Protein AF-A0A0G0X8L9-F1 (afdb_monomer_lite)

Structure (mmCIF, N/CA/C/O backbone):
data_AF-A0A0G0X8L9-F1
#
_entry.id   AF-A0A0G0X8L9-F1
#
loop_
_atom_site.group_PDB
_atom_site.id
_atom_site.type_symbol
_atom_site.label_atom_id
_atom_site.label_alt_id
_atom_site.label_comp_id
_atom_site.label_asym_id
_atom_site.label_entity_id
_atom_site.label_seq_id
_atom_site.pdbx_PDB_ins_code
_atom_site.Cartn_x
_atom_site.Cartn_y
_atom_site.Cartn_z
_atom_site.occupancy
_atom_site.B_iso_or_equiv
_atom_site.auth_seq_id
_atom_site.auth_comp_id
_atom_site.auth_asym_id
_atom_site.auth_atom_id
_atom_site.pdbx_PDB_model_num
ATOM 1 N N . MET A 1 1 ? 30.340 -13.440 -53.055 1.00 41.03 1 MET A N 1
ATOM 2 C CA . MET A 1 1 ? 29.293 -12.450 -53.387 1.00 41.03 1 MET A CA 1
ATOM 3 C C . MET A 1 1 ? 29.622 -11.182 -52.606 1.00 41.03 1 MET A C 1
ATOM 5 O O . MET A 1 1 ? 29.355 -11.134 -51.415 1.00 41.03 1 MET A O 1
ATOM 9 N N . ASN A 1 2 ? 30.341 -10.231 -53.216 1.00 46.12 2 ASN A N 1
ATOM 10 C CA . ASN A 1 2 ? 30.731 -8.987 -52.541 1.00 46.12 2 ASN A CA 1
ATOM 11 C C . ASN A 1 2 ? 29.498 -8.093 -52.431 1.00 46.12 2 ASN A C 1
ATOM 13 O O . ASN A 1 2 ? 29.027 -7.556 -53.432 1.00 46.12 2 ASN A O 1
ATOM 17 N N . VAL A 1 3 ? 28.950 -7.972 -51.225 1.00 63.38 3 VAL A N 1
ATOM 18 C CA . VAL A 1 3 ? 27.871 -7.026 -50.957 1.00 63.38 3 VAL A CA 1
ATOM 19 C C . VAL A 1 3 ? 28.492 -5.629 -50.979 1.00 63.38 3 VAL A C 1
ATOM 21 O O . VAL A 1 3 ? 29.180 -5.235 -50.042 1.00 63.38 3 VAL A O 1
ATOM 24 N N . ASN A 1 4 ? 28.281 -4.880 -52.063 1.00 64.44 4 ASN A N 1
ATOM 25 C CA . ASN A 1 4 ? 28.560 -3.444 -52.108 1.00 64.44 4 ASN A CA 1
ATOM 26 C C . ASN A 1 4 ? 27.524 -2.734 -51.226 1.00 64.44 4 ASN A C 1
ATOM 28 O O . ASN A 1 4 ? 26.512 -2.230 -51.712 1.00 64.44 4 ASN A O 1
ATOM 32 N N . ILE A 1 5 ? 27.737 -2.752 -49.908 1.00 70.12 5 ILE A N 1
ATOM 33 C CA . ILE A 1 5 ? 26.876 -2.029 -48.974 1.00 70.12 5 ILE A CA 1
ATOM 34 C C . ILE A 1 5 ? 27.117 -0.538 -49.206 1.00 70.12 5 ILE A C 1
ATOM 36 O O . ILE A 1 5 ? 28.214 -0.024 -48.981 1.00 70.12 5 ILE A O 1
ATOM 40 N N . ASN A 1 6 ? 26.086 0.162 -49.676 1.00 78.38 6 ASN A N 1
ATOM 41 C CA . ASN A 1 6 ? 26.132 1.605 -49.844 1.00 78.38 6 ASN A CA 1
ATOM 42 C C . ASN A 1 6 ? 26.419 2.246 -48.473 1.00 78.38 6 ASN A C 1
ATOM 44 O O . ASN A 1 6 ? 25.697 1.981 -47.511 1.00 78.38 6 ASN A O 1
ATOM 48 N N . LYS A 1 7 ? 27.470 3.069 -48.358 1.00 77.94 7 LYS A N 1
ATOM 49 C CA . LYS A 1 7 ? 27.907 3.655 -47.073 1.00 77.94 7 LYS A CA 1
ATOM 50 C C . LYS A 1 7 ? 26.770 4.403 -46.359 1.00 77.94 7 LYS A C 1
ATOM 52 O O . LYS A 1 7 ? 26.707 4.378 -45.135 1.00 77.94 7 LYS A O 1
ATOM 57 N N . GLY A 1 8 ? 25.838 4.991 -47.118 1.00 79.31 8 GLY A N 1
ATOM 58 C CA . GLY A 1 8 ? 24.625 5.615 -46.575 1.00 79.31 8 GLY A CA 1
ATOM 59 C C . GLY A 1 8 ? 23.641 4.626 -45.935 1.00 79.31 8 GLY A C 1
ATOM 60 O O . GLY A 1 8 ? 23.071 4.927 -44.892 1.00 79.31 8 GLY A O 1
ATOM 61 N N . LEU A 1 9 ? 23.491 3.420 -46.495 1.00 82.50 9 LEU A N 1
ATOM 62 C CA . LEU A 1 9 ? 22.653 2.361 -45.919 1.00 82.50 9 LEU A CA 1
ATOM 63 C C . LEU A 1 9 ? 23.279 1.797 -44.636 1.00 82.50 9 LEU A C 1
ATOM 65 O O . LEU A 1 9 ? 22.579 1.556 -43.659 1.00 82.50 9 LEU A O 1
ATOM 69 N N . LEU A 1 10 ? 24.608 1.665 -44.611 1.00 82.81 10 LEU A N 1
ATOM 70 C CA . LEU A 1 10 ? 25.361 1.217 -43.437 1.00 82.81 10 LEU A CA 1
ATOM 71 C C . LEU A 1 10 ? 25.241 2.215 -42.271 1.00 82.81 10 LEU A C 1
ATOM 73 O O . LEU A 1 10 ? 24.967 1.809 -41.145 1.00 82.81 10 LEU A O 1
ATOM 77 N N . LEU A 1 11 ? 25.361 3.519 -42.550 1.00 85.19 11 LEU A N 1
ATOM 78 C CA . LEU A 1 11 ? 25.145 4.587 -41.565 1.00 85.19 11 LEU A CA 1
ATOM 79 C C . LEU A 1 11 ? 23.691 4.649 -41.073 1.00 85.19 11 LEU A C 1
ATOM 81 O O . LEU A 1 11 ? 23.466 4.831 -39.879 1.00 85.19 11 LEU A O 1
ATOM 85 N N . GLY A 1 12 ? 22.712 4.449 -41.962 1.00 88.19 12 GLY A N 1
ATOM 86 C CA . GLY A 1 12 ? 21.295 4.398 -41.590 1.00 88.19 12 GLY A CA 1
ATOM 87 C C . GLY A 1 12 ? 20.976 3.246 -40.632 1.00 88.19 12 GLY A C 1
ATOM 88 O O . GLY A 1 12 ? 20.326 3.456 -39.610 1.00 88.19 12 GLY A O 1
ATOM 89 N N . VAL A 1 13 ? 21.494 2.044 -40.908 1.00 88.62 13 VAL A N 1
ATOM 90 C CA . VAL A 1 13 ? 21.327 0.873 -40.028 1.00 88.62 13 VAL A CA 1
ATOM 91 C C . VAL A 1 13 ? 22.005 1.092 -38.673 1.00 88.62 13 VAL A C 1
ATOM 93 O O . VAL A 1 13 ? 21.409 0.789 -37.642 1.00 88.62 13 VAL A O 1
ATOM 96 N N . LEU A 1 14 ? 23.212 1.667 -38.653 1.00 90.06 14 LEU A N 1
ATOM 97 C CA . LEU A 1 14 ? 23.917 2.023 -37.414 1.00 90.06 14 LEU A CA 1
ATOM 98 C C . LEU A 1 14 ? 23.138 3.047 -36.578 1.00 90.06 14 LEU A C 1
ATOM 100 O O . LEU A 1 14 ? 23.068 2.911 -35.359 1.00 90.06 14 LEU A O 1
ATOM 104 N N . GLY A 1 15 ? 22.516 4.034 -37.229 1.00 93.12 15 GLY A N 1
ATOM 105 C CA . GLY A 1 15 ? 21.657 5.019 -36.573 1.00 93.12 15 GLY A CA 1
ATOM 106 C C . GLY A 1 15 ? 20.423 4.385 -35.929 1.00 93.12 15 GLY A C 1
ATOM 107 O O . GLY A 1 15 ? 20.174 4.596 -34.744 1.00 93.12 15 GLY A O 1
ATOM 108 N N . ILE A 1 16 ? 19.692 3.545 -36.672 1.00 91.44 16 ILE A N 1
ATOM 109 C CA . ILE A 1 16 ? 18.514 2.825 -36.155 1.00 91.44 16 ILE A CA 1
ATOM 110 C C . ILE A 1 16 ? 18.906 1.912 -34.989 1.00 91.44 16 ILE A C 1
ATOM 112 O O . ILE A 1 16 ? 18.221 1.885 -33.967 1.00 91.44 16 ILE A O 1
ATOM 116 N N . PHE A 1 17 ? 20.027 1.200 -35.114 1.00 92.19 17 PHE A N 1
ATOM 117 C CA . PHE A 1 17 ? 20.547 0.357 -34.044 1.00 92.19 17 PHE A CA 1
ATOM 118 C C . PHE A 1 17 ? 20.898 1.179 -32.796 1.00 92.19 17 PHE A C 1
ATOM 120 O O . PHE A 1 17 ? 20.513 0.808 -31.690 1.00 92.19 17 PHE A O 1
ATOM 127 N N . GLY A 1 18 ? 21.550 2.332 -32.965 1.00 93.62 18 GLY A N 1
ATOM 128 C CA . GLY A 1 18 ? 21.839 3.258 -31.870 1.00 93.62 18 GLY A CA 1
ATOM 129 C C . GLY A 1 18 ? 20.573 3.735 -31.153 1.00 93.62 18 GLY A C 1
ATOM 130 O O . GLY A 1 18 ? 20.494 3.650 -29.928 1.00 93.62 18 GLY A O 1
ATOM 131 N N . CYS A 1 19 ? 19.548 4.158 -31.899 1.00 93.62 19 CYS A N 1
ATOM 132 C CA . CYS A 1 19 ? 18.255 4.546 -31.329 1.00 93.62 19 CYS A CA 1
ATOM 133 C C . CYS A 1 19 ? 17.582 3.390 -30.575 1.00 93.62 19 CYS A C 1
ATOM 135 O O . CYS A 1 19 ? 17.053 3.601 -29.484 1.00 93.62 19 CYS A O 1
ATOM 137 N N . ALA A 1 20 ? 17.639 2.169 -31.114 1.00 91.06 20 ALA A N 1
ATOM 138 C CA . ALA A 1 20 ? 17.087 0.990 -30.457 1.00 91.06 20 ALA A CA 1
ATOM 139 C C . ALA A 1 20 ? 17.796 0.691 -29.125 1.00 91.06 20 ALA A C 1
ATOM 141 O O . ALA A 1 20 ? 17.134 0.390 -28.132 1.00 91.06 20 ALA A O 1
ATOM 142 N N . VAL A 1 21 ? 19.126 0.818 -29.068 1.00 92.94 21 VAL A N 1
ATOM 143 C CA . VAL A 1 21 ? 19.891 0.644 -27.821 1.00 92.94 21 VAL A CA 1
ATOM 144 C C . VAL A 1 21 ? 19.492 1.698 -26.789 1.00 92.94 21 VAL A C 1
ATOM 146 O O . VAL A 1 21 ? 19.181 1.345 -25.654 1.00 92.94 21 VAL A O 1
ATOM 149 N N . VAL A 1 22 ? 19.425 2.974 -27.181 1.00 94.69 22 VAL A N 1
ATOM 150 C CA . VAL A 1 22 ? 19.021 4.067 -26.278 1.00 94.69 22 VAL A CA 1
ATOM 151 C C . VAL A 1 22 ? 17.607 3.844 -25.735 1.00 94.69 22 VAL A C 1
ATOM 153 O O . VAL A 1 22 ? 17.395 3.960 -24.529 1.00 94.69 22 VAL A O 1
ATOM 156 N N . TRP A 1 23 ? 16.656 3.453 -26.589 1.00 93.69 23 TRP A N 1
ATOM 157 C CA . TRP A 1 23 ? 15.282 3.146 -26.178 1.00 93.69 23 TRP A CA 1
ATOM 158 C C . TRP A 1 23 ? 15.220 2.037 -25.118 1.00 93.69 23 TRP A C 1
ATOM 160 O O . TRP A 1 23 ? 14.510 2.163 -24.121 1.00 93.69 23 TRP A O 1
ATOM 170 N N . ASN A 1 24 ? 16.009 0.971 -25.289 1.00 92.19 24 ASN A N 1
ATOM 171 C CA . ASN A 1 24 ? 16.071 -0.128 -24.322 1.00 92.19 24 ASN A CA 1
ATOM 172 C C . ASN A 1 24 ? 16.715 0.292 -22.993 1.00 92.19 24 ASN A C 1
ATOM 174 O O . ASN A 1 24 ? 16.242 -0.126 -21.938 1.00 92.19 24 ASN A O 1
ATOM 178 N N . VAL A 1 25 ? 17.757 1.132 -23.021 1.00 94.75 25 VAL A N 1
ATOM 179 C CA . VAL A 1 25 ? 18.383 1.666 -21.798 1.00 94.75 25 VAL A CA 1
ATOM 180 C C . VAL A 1 25 ? 17.391 2.515 -21.004 1.00 94.75 25 VAL A C 1
ATOM 182 O O . VAL A 1 25 ? 17.288 2.345 -19.790 1.00 94.75 25 VAL A O 1
ATOM 185 N N . ILE A 1 26 ? 16.617 3.372 -21.679 1.00 95.19 26 ILE A N 1
ATOM 186 C CA . ILE A 1 26 ? 15.549 4.153 -21.037 1.00 95.19 26 ILE A CA 1
ATOM 187 C C . ILE A 1 26 ? 14.528 3.207 -20.397 1.00 95.19 26 ILE A C 1
ATOM 189 O O . ILE A 1 26 ? 14.241 3.338 -19.210 1.00 95.19 26 ILE A O 1
ATOM 193 N N . GLY A 1 27 ? 14.055 2.204 -21.142 1.00 93.50 27 GLY A N 1
ATOM 194 C CA . GLY A 1 27 ? 13.101 1.224 -20.624 1.00 93.50 27 GLY A CA 1
ATOM 195 C C . GLY A 1 27 ? 13.602 0.476 -19.383 1.00 93.50 27 GLY A C 1
ATOM 196 O O . GLY A 1 27 ? 12.853 0.332 -18.419 1.00 93.50 27 GLY A O 1
ATOM 197 N N . LEU A 1 28 ? 14.874 0.059 -19.355 1.00 94.44 28 LEU A N 1
ATOM 198 C CA . LEU A 1 28 ? 15.485 -0.602 -18.191 1.00 94.44 28 LEU A CA 1
ATOM 199 C C . LEU A 1 28 ? 15.455 0.274 -16.940 1.00 94.44 28 LEU A C 1
ATOM 201 O O . LEU A 1 28 ? 15.064 -0.194 -15.868 1.00 94.44 28 LEU A O 1
ATOM 205 N N . VAL A 1 29 ? 15.872 1.533 -17.073 1.00 95.38 29 VAL A N 1
ATOM 206 C CA . VAL A 1 29 ? 15.909 2.480 -15.954 1.00 95.38 29 VAL A CA 1
ATOM 207 C C . VAL A 1 29 ? 14.491 2.777 -15.471 1.00 95.38 29 VAL A C 1
ATOM 209 O O . VAL A 1 29 ? 14.215 2.634 -14.281 1.00 95.38 29 VAL A O 1
ATOM 212 N N . THR A 1 30 ? 13.572 3.104 -16.382 1.00 94.62 30 THR A N 1
ATOM 213 C CA . THR A 1 30 ? 12.185 3.442 -16.040 1.00 94.62 30 THR A CA 1
ATOM 214 C C . THR A 1 30 ? 11.464 2.290 -15.342 1.00 94.62 30 THR A C 1
ATOM 216 O O . THR A 1 30 ? 10.871 2.501 -14.285 1.00 94.62 30 THR A O 1
ATOM 219 N N . LEU A 1 31 ? 11.553 1.066 -15.872 1.00 94.56 31 LEU A N 1
ATOM 220 C CA . LEU A 1 31 ? 10.908 -0.102 -15.260 1.00 94.56 31 LEU A CA 1
ATOM 221 C C . LEU A 1 31 ? 11.502 -0.434 -13.889 1.00 94.56 31 LEU A C 1
ATOM 223 O O . LEU A 1 31 ? 10.768 -0.797 -12.971 1.00 94.56 31 LEU A O 1
ATOM 227 N N . SER A 1 32 ? 12.817 -0.274 -13.720 1.00 94.81 32 SER A N 1
ATOM 228 C CA . SER A 1 32 ? 13.472 -0.516 -12.430 1.00 94.81 32 SER A CA 1
ATOM 229 C C . SER A 1 32 ? 13.042 0.508 -11.378 1.00 94.81 32 SER A C 1
ATOM 231 O O . SER A 1 32 ? 12.734 0.130 -10.251 1.00 94.81 32 SER A O 1
ATOM 233 N N . MET A 1 33 ? 12.956 1.788 -11.755 1.00 95.50 33 MET A N 1
ATOM 234 C CA . MET A 1 33 ? 12.475 2.850 -10.868 1.00 95.50 33 MET A CA 1
ATOM 235 C C . MET A 1 33 ? 11.013 2.646 -10.469 1.00 95.50 33 MET A C 1
ATOM 237 O O . MET A 1 33 ? 10.680 2.753 -9.293 1.00 95.50 33 MET A O 1
ATOM 241 N N . GLN A 1 34 ? 10.140 2.315 -11.423 1.00 95.75 34 GLN A N 1
ATOM 242 C CA . GLN A 1 34 ? 8.725 2.072 -11.133 1.00 95.75 34 GLN A CA 1
ATOM 243 C C . GLN A 1 34 ? 8.525 0.845 -10.243 1.00 95.75 34 GLN A C 1
ATOM 245 O O . GLN A 1 34 ? 7.702 0.880 -9.335 1.00 95.75 34 GLN A O 1
ATOM 250 N N . ARG A 1 35 ? 9.310 -0.222 -10.438 1.00 95.06 35 ARG A N 1
ATOM 251 C CA . ARG A 1 35 ? 9.270 -1.392 -9.552 1.00 95.06 35 ARG A CA 1
ATOM 252 C C . ARG A 1 35 ? 9.596 -1.026 -8.104 1.00 95.06 35 ARG A C 1
ATOM 254 O O . ARG A 1 35 ? 8.980 -1.566 -7.190 1.00 95.06 35 ARG A O 1
ATOM 261 N N . GLU A 1 36 ? 10.556 -0.130 -7.900 1.00 95.56 36 GLU A N 1
ATOM 262 C CA . GLU A 1 36 ? 10.902 0.347 -6.562 1.00 95.56 36 GLU A CA 1
ATOM 263 C C . GLU A 1 36 ? 9.828 1.280 -5.990 1.00 95.56 36 GLU A C 1
ATOM 265 O O . GLU A 1 36 ? 9.498 1.172 -4.813 1.00 95.56 36 GLU A O 1
ATOM 270 N N . ALA A 1 37 ? 9.205 2.119 -6.824 1.00 95.25 37 ALA A N 1
ATOM 271 C CA . ALA A 1 37 ? 8.066 2.939 -6.414 1.00 95.25 37 ALA A CA 1
ATOM 272 C C . ALA A 1 37 ? 6.901 2.079 -5.893 1.00 95.25 37 ALA A C 1
ATOM 274 O O . ALA A 1 37 ? 6.422 2.317 -4.788 1.00 95.25 37 ALA A O 1
ATOM 275 N N . VAL A 1 38 ? 6.536 1.009 -6.613 1.00 95.81 38 VAL A N 1
ATOM 276 C CA . VAL A 1 38 ? 5.493 0.069 -6.161 1.00 95.81 38 VAL A CA 1
ATOM 277 C C . VAL A 1 38 ? 5.849 -0.566 -4.817 1.00 95.81 38 VAL A C 1
ATOM 279 O O . VAL A 1 38 ? 4.988 -0.689 -3.954 1.00 95.81 38 VAL A O 1
ATOM 282 N N . ARG A 1 39 ? 7.114 -0.945 -4.586 1.00 95.06 39 ARG A N 1
ATOM 283 C CA . ARG A 1 39 ? 7.541 -1.465 -3.272 1.00 95.06 39 ARG A CA 1
ATOM 284 C C . ARG A 1 39 ? 7.378 -0.432 -2.159 1.00 95.06 39 ARG A C 1
ATOM 286 O O . ARG A 1 39 ? 6.958 -0.792 -1.061 1.00 95.06 39 ARG A O 1
ATOM 293 N N . GLY A 1 40 ? 7.692 0.830 -2.443 1.00 96.50 40 GLY A N 1
ATOM 294 C CA . GLY A 1 40 ? 7.465 1.938 -1.519 1.00 96.50 40 GLY A CA 1
ATOM 295 C C . GLY A 1 40 ? 5.984 2.115 -1.177 1.00 96.50 40 GLY A C 1
ATOM 296 O O . GLY A 1 40 ? 5.640 2.251 -0.002 1.00 96.50 40 GLY A O 1
ATOM 297 N N . ASP A 1 41 ? 5.109 2.044 -2.179 1.00 95.81 41 ASP A N 1
ATOM 298 C CA . ASP A 1 41 ? 3.660 2.147 -1.987 1.00 95.81 41 ASP A CA 1
ATOM 299 C C . ASP A 1 41 ? 3.098 0.955 -1.202 1.00 95.81 41 ASP A C 1
ATOM 301 O O . ASP A 1 41 ? 2.281 1.152 -0.306 1.00 95.81 41 ASP A O 1
ATOM 305 N N . VAL A 1 42 ? 3.598 -0.264 -1.443 1.00 95.12 42 VAL A N 1
ATOM 306 C CA . VAL A 1 42 ? 3.269 -1.440 -0.619 1.00 95.12 42 VAL A CA 1
ATOM 307 C C . VAL A 1 42 ? 3.604 -1.166 0.845 1.00 95.12 42 VAL A C 1
ATOM 309 O O . VAL A 1 42 ? 2.738 -1.311 1.705 1.00 95.12 42 VAL A O 1
ATOM 312 N N . GLY A 1 43 ? 4.827 -0.714 1.140 1.00 95.56 43 GLY A N 1
ATOM 313 C CA . GLY A 1 43 ? 5.231 -0.374 2.508 1.00 95.56 43 GLY A CA 1
ATOM 314 C C . GLY A 1 43 ? 4.348 0.708 3.140 1.00 95.56 43 GLY A C 1
ATOM 315 O O . GLY A 1 43 ? 3.976 0.603 4.306 1.00 95.56 43 GLY A O 1
ATOM 316 N N . ARG A 1 44 ? 3.944 1.716 2.359 1.00 95.06 44 ARG A N 1
ATOM 317 C CA . ARG A 1 44 ? 3.024 2.764 2.817 1.00 95.06 44 ARG A CA 1
ATOM 318 C C . ARG A 1 44 ? 1.661 2.195 3.216 1.00 95.06 44 ARG A C 1
ATOM 320 O O . ARG A 1 44 ? 1.148 2.581 4.265 1.00 95.06 44 ARG A O 1
ATOM 327 N N . VAL A 1 45 ? 1.084 1.302 2.410 1.00 94.81 45 VAL A N 1
ATOM 328 C CA . VAL A 1 45 ? -0.208 0.668 2.720 1.00 94.81 45 VAL A CA 1
ATOM 329 C C . VAL A 1 45 ? -0.120 -0.127 4.023 1.00 94.81 45 VAL A C 1
ATOM 331 O O . VAL A 1 45 ? -0.997 0.029 4.872 1.00 94.81 45 VAL A O 1
ATOM 334 N N . TRP A 1 46 ? 0.959 -0.891 4.234 1.00 94.50 46 TRP A N 1
ATOM 335 C CA . TRP A 1 46 ? 1.193 -1.608 5.496 1.00 94.50 46 TRP A CA 1
ATOM 336 C C . TRP A 1 46 ? 1.198 -0.667 6.701 1.00 94.50 46 TRP A C 1
ATOM 338 O O . TRP A 1 46 ? 0.386 -0.839 7.604 1.00 94.50 46 TRP A O 1
ATOM 348 N N . THR A 1 47 ? 2.035 0.373 6.689 1.00 94.62 47 THR A N 1
ATOM 349 C CA . THR A 1 47 ? 2.164 1.296 7.831 1.00 94.62 47 THR A CA 1
ATOM 350 C C . THR A 1 47 ? 0.874 2.057 8.137 1.00 94.62 47 THR A C 1
ATOM 352 O O . THR A 1 47 ? 0.570 2.330 9.297 1.00 94.62 47 THR A O 1
ATOM 355 N N . ILE A 1 48 ? 0.110 2.459 7.117 1.00 94.00 48 ILE A N 1
ATOM 356 C CA . ILE A 1 48 ? -1.154 3.174 7.347 1.00 94.00 48 ILE A CA 1
ATOM 357 C C . ILE A 1 48 ? -2.219 2.211 7.886 1.00 94.00 48 ILE A C 1
ATOM 359 O O . ILE A 1 48 ? -2.967 2.593 8.786 1.00 94.00 48 ILE A O 1
ATOM 363 N N . THR A 1 49 ? -2.261 0.974 7.381 1.00 92.69 49 THR A N 1
ATOM 364 C CA . THR A 1 49 ? -3.198 -0.045 7.874 1.00 92.69 49 THR A CA 1
ATOM 365 C C . THR A 1 49 ? -2.890 -0.415 9.321 1.00 92.69 49 THR A C 1
ATOM 367 O O . THR A 1 49 ? -3.794 -0.399 10.146 1.00 92.69 49 THR A O 1
ATOM 370 N N . GLU A 1 50 ? -1.618 -0.636 9.657 1.00 92.44 50 GLU A N 1
ATOM 371 C CA . GLU A 1 50 ? -1.149 -0.908 11.022 1.00 92.44 50 GLU A CA 1
ATOM 372 C C . GLU A 1 50 ? -1.657 0.143 12.019 1.00 92.44 50 GLU A C 1
ATOM 374 O O . GLU A 1 50 ? -2.305 -0.197 13.004 1.00 92.44 50 GLU A O 1
ATOM 379 N N . ARG A 1 51 ? -1.489 1.434 11.702 1.00 90.06 51 ARG A N 1
ATOM 380 C CA . ARG A 1 51 ? -1.977 2.537 12.550 1.00 90.06 51 ARG A CA 1
ATOM 381 C C . ARG A 1 51 ? -3.488 2.523 12.762 1.00 90.06 51 ARG A C 1
ATOM 383 O O . ARG A 1 51 ? -3.949 2.883 13.838 1.00 90.06 51 ARG A O 1
ATOM 390 N N . ALA A 1 52 ? -4.273 2.156 11.751 1.00 88.75 52 ALA A N 1
ATOM 391 C CA . ALA A 1 52 ? -5.721 2.054 11.925 1.00 88.75 52 ALA A CA 1
ATOM 392 C C . ALA A 1 52 ? -6.093 0.855 12.806 1.00 88.75 52 ALA A C 1
ATOM 394 O O . ALA A 1 52 ? -6.964 0.970 13.665 1.00 88.75 52 ALA A O 1
ATOM 395 N N . ILE A 1 53 ? -5.398 -0.272 12.635 1.00 89.81 53 ILE A N 1
ATOM 396 C CA . ILE A 1 53 ? -5.586 -1.475 13.449 1.00 89.81 53 ILE A CA 1
ATOM 397 C C . ILE A 1 53 ? -5.213 -1.223 14.918 1.00 89.81 53 ILE A C 1
ATOM 399 O O . ILE A 1 53 ? -5.882 -1.746 15.806 1.00 89.81 53 ILE A O 1
ATOM 403 N N . GLU A 1 54 ? -4.215 -0.384 15.200 1.00 90.38 54 GLU A N 1
ATOM 404 C CA . GLU A 1 54 ? -3.855 0.029 16.567 1.00 90.38 54 GLU A CA 1
ATOM 405 C C . GLU A 1 54 ? -4.969 0.811 17.288 1.00 90.38 54 GLU A C 1
ATOM 407 O O . GLU A 1 54 ? -5.042 0.771 18.518 1.00 90.38 54 GLU A O 1
ATOM 412 N N . LEU A 1 55 ? -5.857 1.494 16.554 1.00 88.88 55 LEU A N 1
ATOM 413 C CA . LEU A 1 55 ? -6.997 2.230 17.122 1.00 88.88 55 LEU A CA 1
ATOM 414 C C . LEU A 1 55 ? -8.212 1.330 17.396 1.00 88.88 55 LEU A C 1
ATOM 416 O O . LEU A 1 55 ? -9.035 1.647 18.260 1.00 88.88 55 LEU A O 1
ATOM 420 N N . LEU A 1 56 ? -8.308 0.185 16.713 1.00 87.12 56 LEU A N 1
ATOM 421 C CA . LEU A 1 56 ? -9.447 -0.728 16.818 1.00 87.12 56 LEU A CA 1
ATOM 422 C C . LEU A 1 56 ? -9.738 -1.265 18.233 1.00 87.12 56 LEU A C 1
ATOM 424 O O . LEU A 1 56 ? -10.911 -1.317 18.577 1.00 87.12 56 LEU A O 1
ATOM 428 N N . PRO A 1 57 ? -8.763 -1.618 19.096 1.00 87.81 57 PRO A N 1
ATOM 429 C CA . PRO A 1 57 ? -9.063 -2.073 20.458 1.00 87.81 57 PRO A CA 1
ATOM 430 C C . PRO A 1 57 ? -9.754 -0.997 21.304 1.00 87.81 57 PRO A C 1
ATOM 432 O O . PRO A 1 57 ? -10.571 -1.294 22.173 1.00 87.81 57 PRO A O 1
ATOM 435 N N . ARG A 1 58 ? -9.409 0.275 21.069 1.00 87.31 58 ARG A N 1
ATOM 436 C CA . ARG A 1 58 ? -10.046 1.393 21.768 1.00 87.31 58 ARG A CA 1
ATOM 437 C C . ARG A 1 58 ? -11.487 1.565 21.295 1.00 87.31 58 ARG A C 1
ATOM 439 O O . ARG A 1 58 ? -12.372 1.776 22.116 1.00 87.31 58 ARG A O 1
ATOM 446 N N . LEU A 1 59 ? -11.703 1.429 19.990 1.00 83.31 59 LEU A N 1
ATOM 447 C CA . LEU A 1 59 ? -13.028 1.442 19.384 1.00 83.31 59 LEU A CA 1
ATOM 448 C C . LEU A 1 59 ? -13.889 0.262 19.862 1.00 83.31 59 LEU A C 1
ATOM 450 O O . LEU A 1 59 ? -15.045 0.465 20.203 1.00 83.31 59 LEU A O 1
ATOM 454 N N . GLU A 1 60 ? -13.312 -0.938 19.960 1.00 87.44 60 GLU A N 1
ATOM 455 C CA . GLU A 1 60 ? -13.943 -2.156 20.487 1.00 87.44 60 GLU A CA 1
ATOM 456 C C . GLU A 1 60 ? -14.508 -1.917 21.893 1.00 87.44 60 GLU A C 1
ATOM 458 O O . GLU A 1 60 ? -15.697 -2.118 22.127 1.00 87.44 60 GLU A O 1
ATOM 463 N N . ASN A 1 61 ? -13.692 -1.371 22.800 1.00 86.75 61 ASN A N 1
ATOM 464 C CA . ASN A 1 61 ? -14.126 -1.035 24.157 1.00 86.75 61 ASN A CA 1
ATOM 465 C C . ASN A 1 61 ? -15.249 0.023 24.183 1.00 86.75 61 ASN A C 1
ATOM 467 O O . ASN A 1 61 ? -16.169 -0.067 24.996 1.00 86.75 61 ASN A O 1
ATOM 471 N N . ASP A 1 62 ? -15.199 1.027 23.304 1.00 83.31 62 ASP A N 1
ATOM 472 C CA . ASP A 1 62 ? -16.253 2.045 23.223 1.00 83.31 62 ASP A CA 1
ATOM 473 C C . ASP A 1 62 ? -17.572 1.454 22.687 1.00 83.31 62 ASP A C 1
ATOM 475 O O . ASP A 1 62 ? -18.647 1.756 23.215 1.00 83.31 62 ASP A O 1
ATOM 479 N N . VAL A 1 63 ? -17.505 0.552 21.705 1.00 81.19 63 VAL A N 1
ATOM 480 C CA . VAL A 1 63 ? -18.672 -0.185 21.196 1.00 81.19 63 VAL A CA 1
ATOM 481 C C . VAL A 1 63 ? -19.252 -1.091 22.289 1.00 81.19 63 VAL A C 1
ATOM 483 O O . VAL A 1 63 ? -20.452 -1.037 22.539 1.00 81.19 63 VAL A O 1
ATOM 486 N N . GLU A 1 64 ? -18.436 -1.851 23.023 1.00 83.31 64 GLU A N 1
ATOM 487 C CA . GLU A 1 64 ? -18.919 -2.749 24.087 1.00 83.31 64 GLU A CA 1
ATOM 488 C C . GLU A 1 64 ? -19.650 -2.019 25.225 1.00 83.31 64 GLU A C 1
ATOM 490 O O . GLU A 1 64 ? -20.662 -2.501 25.750 1.00 83.31 64 GLU A O 1
ATOM 495 N N . VAL A 1 65 ? -19.152 -0.848 25.633 1.00 81.19 65 VAL A N 1
ATOM 496 C CA . VAL A 1 65 ? -19.727 -0.105 26.763 1.00 81.19 65 VAL A CA 1
ATOM 497 C C . VAL A 1 65 ? -21.025 0.605 26.366 1.00 81.19 65 VAL A C 1
ATOM 499 O O . VAL A 1 65 ? -21.969 0.644 27.168 1.00 81.19 65 VAL A O 1
ATOM 502 N N . PHE A 1 66 ? -21.089 1.154 25.148 1.00 72.25 66 PHE A N 1
ATOM 503 C CA . PHE A 1 66 ? -22.133 2.107 24.752 1.00 72.25 66 PHE A CA 1
ATOM 504 C C . PHE A 1 66 ? -23.072 1.608 23.649 1.00 72.25 66 PHE A C 1
ATOM 506 O O . PHE A 1 66 ? -24.203 2.085 23.570 1.00 72.25 66 PHE A O 1
ATOM 513 N N . MET A 1 67 ? -22.652 0.628 22.853 1.00 73.75 67 MET A N 1
ATOM 514 C CA . MET A 1 67 ? -23.431 -0.000 21.783 1.00 73.75 67 MET A CA 1
ATOM 515 C C . MET A 1 67 ? -23.649 -1.483 22.109 1.00 73.75 67 MET A C 1
ATOM 517 O O . MET A 1 67 ? -23.218 -2.383 21.393 1.00 73.75 67 MET A O 1
ATOM 521 N N . LYS A 1 68 ? -24.308 -1.753 23.243 1.00 72.81 68 LYS A N 1
ATOM 522 C CA . LYS A 1 68 ? -24.519 -3.122 23.762 1.00 72.81 68 LYS A CA 1
ATOM 523 C C . LYS A 1 68 ? -25.314 -4.030 22.820 1.00 72.81 68 LYS A C 1
ATOM 525 O O . LYS A 1 68 ? -25.267 -5.247 22.963 1.00 72.81 68 LYS A O 1
ATOM 530 N N . ASP A 1 69 ? -26.067 -3.438 21.903 1.00 76.06 69 ASP A N 1
ATOM 531 C CA . ASP A 1 69 ? -26.817 -4.094 20.837 1.00 76.06 69 ASP A CA 1
ATOM 532 C C . ASP A 1 69 ? -25.974 -4.372 19.580 1.00 76.06 69 ASP A C 1
ATOM 534 O O . ASP A 1 69 ? -26.449 -5.062 18.682 1.00 76.06 69 ASP A O 1
ATOM 538 N N . ARG A 1 70 ? -24.718 -3.903 19.525 1.00 79.25 70 ARG A N 1
ATOM 539 C CA . ARG A 1 70 ? -23.807 -4.041 18.379 1.00 79.25 70 ARG A CA 1
ATOM 540 C C . ARG A 1 70 ? -22.655 -5.011 18.630 1.00 79.25 70 ARG A C 1
ATOM 542 O O . ARG A 1 70 ? -21.481 -4.695 18.444 1.00 79.25 70 ARG A O 1
ATOM 549 N N . GLN A 1 71 ? -22.998 -6.227 19.052 1.00 82.12 71 GLN A N 1
ATOM 550 C CA . GLN A 1 71 ? -22.018 -7.318 19.154 1.00 82.12 71 GLN A CA 1
ATOM 551 C C . GLN A 1 71 ? -21.426 -7.700 17.788 1.00 82.12 71 GLN A C 1
ATOM 553 O O . GLN A 1 71 ? -20.284 -8.143 17.719 1.00 82.12 71 GLN A O 1
ATOM 558 N N . ASP A 1 72 ? -22.176 -7.463 16.712 1.00 83.12 72 ASP A N 1
ATOM 559 C CA . ASP A 1 72 ? -21.732 -7.616 15.327 1.00 83.12 72 ASP A CA 1
ATOM 560 C C . ASP A 1 72 ? -20.512 -6.739 14.998 1.00 83.12 72 ASP A C 1
ATOM 562 O O . ASP A 1 72 ? -19.575 -7.200 14.347 1.00 83.12 72 ASP A O 1
ATOM 566 N N . LEU A 1 73 ? -20.487 -5.492 15.484 1.00 84.12 73 LEU A N 1
ATOM 567 C CA . LEU A 1 73 ? -19.352 -4.582 15.310 1.00 84.12 73 LEU A CA 1
ATOM 568 C C . LEU A 1 73 ? -18.113 -5.049 16.073 1.00 84.12 73 LEU A C 1
ATOM 570 O O . LEU A 1 73 ? -17.009 -4.990 15.535 1.00 84.12 73 LEU A O 1
ATOM 574 N N . VAL A 1 74 ? -18.293 -5.516 17.310 1.00 86.44 74 VAL A N 1
ATOM 575 C CA . VAL A 1 74 ? -17.199 -6.049 18.136 1.00 86.44 74 VAL A CA 1
ATOM 576 C C . VAL A 1 74 ? -16.568 -7.257 17.447 1.00 86.44 74 VAL A C 1
ATOM 578 O O . VAL A 1 74 ? -15.357 -7.281 17.248 1.00 86.44 74 VAL A O 1
ATOM 581 N N . GLU A 1 75 ? -17.387 -8.208 16.988 1.00 88.31 75 GLU A N 1
ATOM 582 C CA . GLU A 1 75 ? -16.910 -9.385 16.256 1.00 88.31 75 GLU A CA 1
ATOM 583 C C . GLU A 1 75 ? -16.147 -8.991 14.983 1.00 88.31 75 GLU A C 1
ATOM 585 O O . GLU A 1 75 ? -15.048 -9.495 14.738 1.00 88.31 75 GLU A O 1
ATOM 590 N N . LEU A 1 76 ? -16.675 -8.041 14.204 1.00 87.25 76 LEU A N 1
ATOM 591 C CA . LEU A 1 76 ? -16.029 -7.555 12.984 1.00 87.25 76 LEU A CA 1
ATOM 592 C C . LEU A 1 76 ? -14.669 -6.900 13.273 1.00 87.25 76 LEU A C 1
ATOM 594 O O . LEU A 1 76 ? -13.701 -7.142 12.550 1.00 87.25 76 LEU A O 1
ATOM 598 N N . ILE A 1 77 ? -14.575 -6.116 14.350 1.00 88.69 77 ILE A N 1
ATOM 599 C CA . ILE A 1 77 ? -13.320 -5.514 14.811 1.00 88.69 77 ILE A CA 1
ATOM 600 C C . ILE A 1 77 ? -12.317 -6.602 15.212 1.00 88.69 77 ILE A C 1
ATOM 602 O O . ILE A 1 77 ? -11.159 -6.564 14.782 1.00 88.69 77 ILE A O 1
ATOM 606 N N . THR A 1 78 ? -12.740 -7.591 16.002 1.00 89.81 78 THR A N 1
ATOM 607 C CA . THR A 1 78 ? -11.875 -8.698 16.422 1.00 89.81 78 THR A CA 1
ATOM 608 C C . THR A 1 78 ? -11.363 -9.493 15.215 1.00 89.81 78 THR A C 1
ATOM 610 O O . THR A 1 78 ? -10.171 -9.804 15.145 1.00 89.81 78 THR A O 1
ATOM 613 N N . ILE A 1 79 ? -12.232 -9.795 14.243 1.00 90.19 79 ILE A N 1
ATOM 614 C CA . ILE A 1 79 ? -11.864 -10.493 13.003 1.00 90.19 79 ILE A CA 1
ATOM 615 C C . ILE A 1 79 ? -10.854 -9.665 12.205 1.00 90.19 79 ILE A C 1
ATOM 617 O O . ILE A 1 79 ? -9.785 -10.179 11.888 1.00 90.19 79 ILE A O 1
ATOM 621 N N . ALA A 1 80 ? -11.122 -8.377 11.966 1.00 90.56 80 ALA A N 1
ATOM 622 C CA . ALA A 1 80 ? -10.222 -7.507 11.208 1.00 90.56 80 ALA A CA 1
ATOM 623 C C . ALA A 1 80 ? -8.815 -7.434 11.830 1.00 90.56 80 ALA A C 1
ATOM 625 O O . ALA A 1 80 ? -7.809 -7.469 11.119 1.00 90.56 80 ALA A O 1
ATOM 626 N N . ARG A 1 81 ? -8.723 -7.396 13.167 1.00 92.19 81 ARG A N 1
ATOM 627 C CA . ARG A 1 81 ? -7.441 -7.445 13.892 1.00 92.19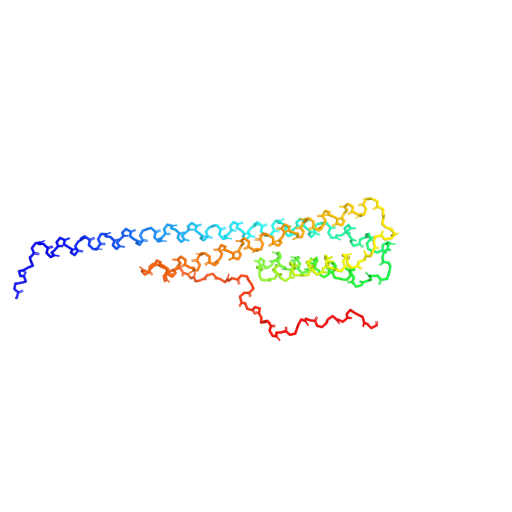 81 ARG A CA 1
ATOM 628 C C . ARG A 1 81 ? -6.721 -8.781 13.703 1.00 92.19 81 ARG A C 1
ATOM 630 O O . ARG A 1 81 ? -5.513 -8.798 13.474 1.00 92.19 81 ARG A O 1
ATOM 637 N N . ASN A 1 82 ? -7.440 -9.898 13.794 1.00 92.56 82 ASN A N 1
ATOM 638 C CA . ASN A 1 82 ? -6.862 -11.230 13.600 1.00 92.56 82 ASN A CA 1
ATOM 639 C C . ASN A 1 82 ? -6.380 -11.440 12.159 1.00 92.56 82 ASN A C 1
ATOM 641 O O . ASN A 1 82 ? -5.281 -11.960 11.951 1.00 92.56 82 ASN A O 1
ATOM 645 N N . ASP A 1 83 ? -7.163 -10.987 11.184 1.00 91.44 83 ASP A N 1
ATOM 646 C CA . ASP A 1 83 ? -6.819 -11.047 9.766 1.00 91.44 83 ASP A CA 1
ATOM 647 C C . ASP A 1 83 ? -5.608 -10.165 9.456 1.00 91.44 83 ASP A C 1
ATOM 649 O O . ASP A 1 83 ? -4.728 -10.582 8.700 1.00 91.44 83 ASP A O 1
ATOM 653 N N . PHE A 1 84 ? -5.484 -8.999 10.103 1.00 92.81 84 PHE A N 1
ATOM 654 C CA . PHE A 1 84 ? -4.281 -8.173 10.000 1.00 92.81 84 PHE A CA 1
ATOM 655 C C . PHE A 1 84 ? -3.040 -8.907 10.505 1.00 92.81 84 PHE A C 1
ATOM 657 O O . PHE A 1 84 ? -2.030 -8.946 9.808 1.00 92.81 84 PHE A O 1
ATOM 664 N N . LEU A 1 85 ? -3.115 -9.555 11.670 1.00 92.19 85 LEU A N 1
ATOM 665 C CA . LEU A 1 85 ? -1.994 -10.337 12.203 1.00 92.19 85 LEU A CA 1
ATOM 666 C C . LEU A 1 85 ? -1.635 -11.526 11.300 1.00 92.19 85 LEU A C 1
ATOM 668 O O . LEU A 1 85 ? -0.468 -11.912 11.208 1.00 92.19 85 LEU A O 1
ATOM 672 N N . ALA A 1 86 ? -2.623 -12.141 10.647 1.00 90.81 86 ALA A N 1
ATOM 673 C CA . ALA A 1 86 ? -2.386 -13.199 9.670 1.00 90.81 86 ALA A CA 1
ATOM 674 C C . ALA A 1 86 ? -1.697 -12.654 8.406 1.00 90.81 86 ALA A C 1
ATOM 676 O O . ALA A 1 86 ? -0.720 -13.250 7.941 1.00 90.81 86 ALA A O 1
ATOM 677 N N . ALA A 1 87 ? -2.159 -11.506 7.904 1.00 91.62 87 ALA A N 1
ATOM 678 C CA . ALA A 1 87 ? -1.576 -10.809 6.765 1.00 91.62 87 ALA A CA 1
ATOM 679 C C . ALA A 1 87 ? -0.135 -10.371 7.054 1.00 91.62 87 ALA A C 1
ATOM 681 O O . ALA A 1 87 ? 0.754 -10.612 6.241 1.00 91.62 87 ALA A O 1
ATOM 682 N N . GLU A 1 88 ? 0.123 -9.784 8.221 1.00 91.50 88 GLU A N 1
ATOM 683 C CA . GLU A 1 88 ? 1.452 -9.338 8.644 1.00 91.50 88 GLU A CA 1
ATOM 684 C C . GLU A 1 88 ? 2.441 -10.510 8.698 1.00 91.50 88 GLU A C 1
ATOM 686 O O . GLU A 1 88 ? 3.534 -10.440 8.134 1.00 91.50 88 GLU A O 1
ATOM 691 N N . LYS A 1 89 ? 2.036 -11.637 9.300 1.00 90.69 89 LYS A N 1
ATOM 692 C CA . LYS A 1 89 ? 2.867 -12.850 9.369 1.00 90.69 89 LYS A CA 1
ATOM 693 C C . LYS A 1 89 ? 3.180 -13.436 7.998 1.00 90.69 89 LYS A C 1
ATOM 695 O O . LYS A 1 89 ? 4.261 -13.991 7.806 1.00 90.69 89 LYS A O 1
ATOM 700 N N . SER A 1 90 ? 2.227 -13.381 7.070 1.00 90.31 90 SER A N 1
ATOM 701 C CA . SER A 1 90 ? 2.401 -13.918 5.720 1.00 90.31 90 SER A CA 1
ATOM 702 C C . SER A 1 90 ? 3.101 -12.934 4.776 1.00 90.31 90 SER A C 1
ATOM 704 O O . SER A 1 90 ? 3.622 -13.352 3.741 1.00 90.31 90 SER A O 1
ATOM 706 N N . GLY A 1 91 ? 3.103 -11.638 5.109 1.00 89.75 91 GLY A N 1
ATOM 707 C CA . GLY A 1 91 ? 3.497 -10.553 4.213 1.00 89.75 91 GLY A CA 1
ATOM 708 C C . GLY A 1 91 ? 2.619 -10.462 2.959 1.00 89.75 91 GLY A C 1
ATOM 709 O O . GLY A 1 91 ? 3.041 -9.888 1.953 1.00 89.75 91 GLY A O 1
ATOM 710 N N . ASN A 1 92 ? 1.430 -11.077 2.972 1.00 89.25 92 ASN A N 1
ATOM 711 C CA . ASN A 1 92 ? 0.590 -11.208 1.792 1.00 89.25 92 ASN A CA 1
ATOM 712 C C . ASN A 1 92 ? -0.277 -9.960 1.597 1.00 89.25 92 ASN A C 1
ATOM 714 O O . ASN A 1 92 ? -1.176 -9.663 2.383 1.00 89.25 92 ASN A O 1
ATOM 718 N N . LEU A 1 93 ? -0.021 -9.262 0.495 1.00 88.50 93 LEU A N 1
ATOM 719 C CA . LEU A 1 93 ? -0.725 -8.042 0.127 1.00 88.50 93 LEU A CA 1
ATOM 720 C C . LEU A 1 93 ? -2.216 -8.273 -0.185 1.00 88.50 93 LEU A C 1
ATOM 722 O O . LEU A 1 93 ? -3.030 -7.397 0.091 1.00 88.50 93 LEU A O 1
ATOM 726 N N . ASP A 1 94 ? -2.593 -9.445 -0.701 1.00 87.44 94 ASP A N 1
ATOM 727 C CA . ASP A 1 94 ? -3.999 -9.775 -0.963 1.00 87.44 94 ASP A CA 1
ATOM 728 C C . ASP A 1 94 ? -4.769 -9.984 0.348 1.00 87.44 94 ASP A C 1
ATOM 730 O O . ASP A 1 94 ? -5.911 -9.547 0.476 1.00 87.44 94 ASP A O 1
ATOM 734 N N . GLN A 1 95 ? -4.128 -10.589 1.356 1.00 88.62 95 GLN A N 1
ATOM 735 C CA . GLN A 1 95 ? -4.715 -10.709 2.697 1.00 88.62 95 GLN A CA 1
ATOM 736 C C . GLN A 1 95 ? -4.882 -9.331 3.338 1.00 88.62 95 GLN A C 1
ATOM 738 O O . GLN A 1 95 ? -5.943 -9.033 3.878 1.00 88.62 95 GLN A O 1
ATOM 743 N N . LEU A 1 96 ? -3.874 -8.462 3.203 1.00 90.25 96 LEU A N 1
ATOM 744 C CA . LEU A 1 96 ? -3.979 -7.077 3.652 1.00 90.25 96 LEU A CA 1
ATOM 745 C C . LEU A 1 96 ? -5.124 -6.337 2.949 1.00 90.25 96 LEU A C 1
ATOM 747 O O . LEU A 1 96 ? -5.846 -5.588 3.597 1.00 90.25 96 LEU A O 1
ATOM 751 N N . SER A 1 97 ? -5.335 -6.565 1.649 1.00 88.81 97 SER A N 1
ATOM 752 C CA . SER A 1 97 ? -6.480 -5.984 0.938 1.00 88.81 97 SER A CA 1
ATOM 753 C C . SER A 1 97 ? -7.813 -6.404 1.560 1.00 88.81 97 SER A C 1
ATOM 755 O O . SER A 1 97 ? -8.691 -5.558 1.698 1.00 88.81 97 SER A O 1
ATOM 757 N N . GLY A 1 98 ? -7.961 -7.667 1.970 1.00 87.88 98 GLY A N 1
ATOM 758 C CA . GLY A 1 98 ? -9.167 -8.138 2.661 1.00 87.88 98 GLY A CA 1
ATOM 759 C C . GLY A 1 98 ? -9.377 -7.465 4.021 1.00 87.88 98 GLY A C 1
ATOM 760 O O . GLY A 1 98 ? -10.499 -7.096 4.362 1.00 87.88 98 GLY A O 1
ATOM 761 N N . VAL A 1 99 ? -8.295 -7.218 4.765 1.00 89.00 99 VAL A N 1
ATOM 762 C CA . VAL A 1 99 ? -8.339 -6.450 6.023 1.00 89.00 99 VAL A CA 1
ATOM 763 C C . VAL A 1 99 ? -8.816 -5.024 5.772 1.00 89.00 99 VAL A C 1
ATOM 765 O O . VAL A 1 99 ? -9.666 -4.519 6.501 1.00 89.00 99 VAL A O 1
ATOM 768 N N . ILE A 1 100 ? -8.291 -4.374 4.732 1.00 89.19 100 ILE A N 1
ATOM 769 C CA . ILE A 1 100 ? -8.692 -3.018 4.343 1.00 89.19 100 ILE A CA 1
ATOM 770 C C . ILE A 1 100 ? -10.192 -2.977 4.018 1.00 89.19 100 ILE A C 1
ATOM 772 O O . ILE A 1 100 ? -10.887 -2.067 4.469 1.00 89.19 100 ILE A O 1
ATOM 776 N N . ASP A 1 101 ? -10.705 -3.979 3.303 1.00 88.81 101 ASP A N 1
ATOM 777 C CA . ASP A 1 101 ? -12.133 -4.098 2.992 1.00 88.81 101 ASP A CA 1
ATOM 778 C C . ASP A 1 101 ? -12.989 -4.275 4.262 1.00 88.81 101 ASP A C 1
ATOM 780 O O . ASP A 1 101 ? -14.009 -3.599 4.417 1.00 88.81 101 ASP A O 1
ATOM 784 N N . ALA A 1 102 ? -12.548 -5.102 5.217 1.00 87.56 102 ALA A N 1
ATOM 785 C CA . ALA A 1 102 ? -13.225 -5.270 6.506 1.00 87.56 102 ALA A CA 1
ATOM 786 C C . ALA A 1 102 ? -13.240 -3.971 7.330 1.00 87.56 102 ALA A C 1
ATOM 788 O O . ALA A 1 102 ? -14.271 -3.590 7.884 1.00 87.56 102 ALA A O 1
ATOM 789 N N . VAL A 1 103 ? -12.118 -3.252 7.366 1.00 87.25 103 VAL A N 1
ATOM 790 C CA . VAL A 1 103 ? -11.996 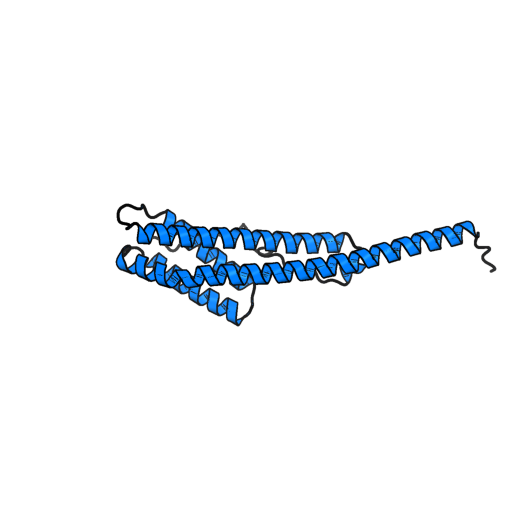-1.963 8.058 1.00 87.25 103 VAL A CA 1
ATOM 791 C C . VAL A 1 103 ? -12.920 -0.907 7.440 1.00 87.25 103 VAL A C 1
ATOM 793 O O . VAL A 1 103 ? -13.599 -0.185 8.167 1.00 87.25 103 VAL A O 1
ATOM 796 N N . MET A 1 104 ? -13.023 -0.845 6.111 1.00 87.56 104 MET A N 1
ATOM 797 C CA . MET A 1 104 ? -13.992 0.038 5.449 1.00 87.56 104 MET A CA 1
ATOM 798 C C . MET A 1 104 ? -15.444 -0.357 5.759 1.00 87.56 104 MET A C 1
ATOM 800 O O . MET A 1 104 ? -16.287 0.520 5.939 1.00 87.56 104 MET A O 1
ATOM 804 N N . ALA A 1 105 ? -15.750 -1.652 5.887 1.00 86.62 105 ALA A N 1
ATOM 805 C CA . ALA A 1 105 ? -17.079 -2.102 6.302 1.00 86.62 105 ALA A CA 1
ATOM 806 C C . ALA A 1 105 ? -17.418 -1.678 7.744 1.00 86.62 105 ALA A C 1
ATOM 808 O O . ALA A 1 105 ? -18.548 -1.259 8.001 1.00 86.62 105 ALA A O 1
ATOM 809 N N . ILE A 1 106 ? -16.443 -1.719 8.664 1.00 84.94 106 ILE A N 1
ATOM 810 C CA . ILE A 1 106 ? -16.592 -1.201 10.035 1.00 84.94 106 ILE A CA 1
ATOM 811 C C . ILE A 1 106 ? -17.004 0.279 10.001 1.00 84.94 106 ILE A C 1
ATOM 813 O O . ILE A 1 106 ? -17.961 0.655 10.674 1.00 84.94 106 ILE A O 1
ATOM 817 N N . GLN A 1 107 ? -16.353 1.103 9.172 1.00 85.00 107 GLN A N 1
ATOM 818 C CA . GLN A 1 107 ? -16.686 2.527 9.033 1.00 85.00 107 GLN A CA 1
ATOM 819 C C . GLN A 1 107 ? -18.145 2.752 8.620 1.00 85.00 107 GLN A C 1
ATOM 821 O O . GLN A 1 107 ? -18.852 3.530 9.254 1.00 85.00 107 GLN A O 1
ATOM 826 N N . VAL A 1 108 ? -18.621 2.035 7.600 1.00 84.94 108 VAL A N 1
ATOM 827 C CA . VAL A 1 108 ? -20.012 2.151 7.125 1.00 84.94 108 VAL A CA 1
ATOM 828 C C . VAL A 1 108 ? -21.005 1.792 8.234 1.00 84.94 108 VAL A C 1
ATOM 830 O O . VAL A 1 108 ? -22.033 2.446 8.409 1.00 84.94 108 VAL A O 1
ATOM 833 N N . GLN A 1 109 ? -20.698 0.755 9.010 1.00 81.44 109 GLN A N 1
ATOM 834 C CA . GLN A 1 109 ? -21.548 0.309 10.110 1.00 81.44 109 GLN A CA 1
ATOM 835 C C . GLN A 1 109 ? -21.575 1.275 11.304 1.00 81.44 109 GLN A C 1
ATOM 837 O O . GLN A 1 109 ? -22.590 1.347 12.007 1.00 81.44 109 GLN A O 1
ATOM 842 N N . ILE A 1 110 ? -20.470 1.984 11.526 1.00 79.12 110 ILE A N 1
ATOM 843 C CA . ILE A 1 110 ? -20.311 3.043 12.525 1.00 79.12 110 ILE A CA 1
ATOM 844 C C . ILE A 1 110 ? -21.098 4.288 12.106 1.00 79.12 110 ILE A C 1
ATOM 846 O O . ILE A 1 110 ? -21.842 4.831 12.915 1.00 79.12 110 ILE A O 1
ATOM 850 N N . GLU A 1 111 ? -21.006 4.696 10.838 1.00 80.56 111 GLU A N 1
ATOM 851 C CA . GLU A 1 111 ? -21.752 5.837 10.281 1.00 80.56 111 GLU A CA 1
ATOM 852 C C . GLU A 1 111 ? -23.270 5.625 10.301 1.00 80.56 111 GLU A C 1
ATOM 854 O O . GLU A 1 111 ? -24.038 6.572 10.464 1.00 80.56 111 GLU A O 1
ATOM 859 N N . ALA A 1 112 ? -23.718 4.375 10.173 1.00 79.75 112 ALA A N 1
ATOM 860 C CA . ALA A 1 112 ? -25.127 4.024 10.293 1.00 79.75 112 ALA A CA 1
ATOM 861 C C . ALA A 1 112 ? -25.679 4.178 11.728 1.00 79.75 112 ALA A C 1
ATOM 863 O O . ALA A 1 112 ? -26.895 4.086 11.916 1.00 79.75 112 ALA A O 1
ATOM 864 N N . TYR A 1 113 ? -24.826 4.401 12.740 1.00 71.50 113 TYR A N 1
ATOM 865 C CA . TYR A 1 113 ? -25.245 4.585 14.127 1.00 71.50 113 TYR A CA 1
ATOM 866 C C . TYR A 1 113 ? -25.439 6.078 14.456 1.00 71.50 113 TYR A C 1
ATOM 868 O O . TYR A 1 113 ? -24.467 6.833 14.506 1.00 71.50 113 TYR A O 1
ATOM 876 N N . PRO A 1 114 ? -26.678 6.539 14.703 1.00 62.88 114 PRO A N 1
ATOM 877 C CA . PRO A 1 114 ? -26.933 7.948 14.971 1.00 62.88 114 PRO A CA 1
ATOM 878 C C . PRO A 1 114 ? -26.311 8.371 16.316 1.00 62.88 114 PRO A C 1
ATOM 880 O O . PRO A 1 114 ? -26.478 7.684 17.323 1.00 62.88 114 PRO A O 1
ATOM 883 N N . GLU A 1 115 ? -25.639 9.530 16.342 1.00 66.38 115 GLU A N 1
ATOM 884 C CA . GLU A 1 115 ? -24.797 10.071 17.439 1.00 66.38 115 GLU A CA 1
ATOM 885 C C . GLU A 1 115 ? -25.499 10.309 18.798 1.00 66.38 115 GLU A C 1
ATOM 887 O O . GLU A 1 115 ? -24.935 10.925 19.701 1.00 66.38 115 GLU A O 1
ATOM 892 N N . VAL A 1 116 ? -26.735 9.843 18.977 1.00 57.72 116 VAL A N 1
ATOM 893 C CA . VAL A 1 116 ? -27.694 10.310 19.993 1.00 57.72 116 VAL A CA 1
ATOM 894 C C . VAL A 1 116 ? -27.196 10.138 21.438 1.00 57.72 116 VAL A C 1
ATOM 896 O O . VAL A 1 116 ? -27.707 10.812 22.326 1.00 57.72 116 VAL A O 1
ATOM 899 N N . ASN A 1 117 ? -26.173 9.308 21.685 1.00 66.88 117 ASN A N 1
ATOM 900 C CA . ASN A 1 117 ? -25.623 9.055 23.023 1.00 66.88 117 ASN A CA 1
ATOM 901 C C . ASN A 1 117 ? -24.083 9.119 23.126 1.00 66.88 117 ASN A C 1
ATOM 903 O O . ASN A 1 117 ? -23.525 8.591 24.089 1.00 66.88 117 ASN A O 1
ATOM 907 N N . LEU A 1 118 ? -23.379 9.731 22.166 1.00 75.19 118 LEU A N 1
ATOM 908 C CA . LEU A 1 118 ? -21.911 9.779 22.179 1.00 75.19 118 LEU A CA 1
ATOM 909 C C . LEU A 1 118 ? -21.369 11.020 22.904 1.00 75.19 118 LEU A C 1
ATOM 911 O O . LEU A 1 118 ? -21.859 12.137 22.760 1.00 75.19 118 LEU A O 1
ATOM 915 N N . THR A 1 119 ? -20.310 10.828 23.684 1.00 82.12 119 THR A N 1
ATOM 916 C CA . THR A 1 119 ? -19.520 11.908 24.286 1.00 82.12 119 THR A CA 1
ATOM 917 C C . THR A 1 119 ? -18.565 12.518 23.256 1.00 82.12 119 THR A C 1
ATOM 919 O O . THR A 1 119 ? -18.171 11.864 22.291 1.00 82.12 119 THR A O 1
ATOM 922 N N . GLN A 1 120 ? -18.101 13.753 23.485 1.00 83.19 120 GLN A N 1
ATOM 923 C CA . GLN A 1 120 ? -17.143 14.417 22.582 1.00 83.19 120 GLN A CA 1
ATOM 924 C C . GLN A 1 120 ? -15.859 13.604 22.350 1.00 83.19 120 GLN A C 1
ATOM 926 O O . GLN A 1 120 ? -15.304 13.627 21.256 1.00 83.19 120 GLN A O 1
ATOM 931 N N . GLN A 1 121 ? -15.388 12.868 23.361 1.00 81.06 121 GLN A N 1
ATOM 932 C CA . GLN A 1 121 ? -14.189 12.036 23.241 1.00 81.06 121 GLN A CA 1
ATOM 933 C C . GLN A 1 121 ? -14.396 10.836 22.301 1.00 81.06 121 GLN A C 1
ATOM 935 O O . GLN A 1 121 ? -13.438 10.385 21.678 1.00 81.06 121 GLN A O 1
ATOM 940 N N . GLN A 1 122 ? -15.626 10.331 22.198 1.00 78.56 122 GLN A N 1
ATOM 941 C CA . GLN A 1 122 ? -15.984 9.189 21.352 1.00 78.56 122 GLN A CA 1
ATOM 942 C C . GLN A 1 122 ? -16.205 9.613 19.907 1.00 78.56 122 GLN A C 1
ATOM 944 O O . GLN A 1 122 ? -15.678 8.971 19.005 1.00 78.56 122 GLN A O 1
ATOM 949 N N . VAL A 1 123 ? -16.892 10.740 19.699 1.00 82.50 123 VAL A N 1
ATOM 950 C CA . VAL A 1 123 ? -17.005 11.362 18.371 1.00 82.50 123 VAL A CA 1
ATOM 951 C C . VAL A 1 123 ? -15.608 11.612 17.798 1.00 82.50 123 VAL A C 1
ATOM 953 O O . VAL A 1 123 ? -15.312 11.192 16.686 1.00 82.50 123 VAL A O 1
ATOM 956 N N . ALA A 1 124 ? -14.694 12.157 18.610 1.00 85.50 124 ALA A N 1
ATOM 957 C CA . ALA A 1 124 ? -13.308 12.363 18.197 1.00 85.50 124 ALA A CA 1
ATOM 958 C C . ALA A 1 124 ? -12.572 11.060 17.819 1.00 85.50 124 ALA A C 1
ATOM 960 O O . ALA A 1 124 ? -11.753 11.075 16.904 1.00 85.50 124 ALA A O 1
ATOM 961 N N . LEU A 1 125 ? -12.844 9.936 18.496 1.00 83.88 125 LEU A N 1
ATOM 962 C CA . LEU A 1 125 ? -12.242 8.643 18.151 1.00 83.88 125 LEU A CA 1
ATOM 963 C C . LEU A 1 125 ? -12.810 8.077 16.842 1.00 83.88 125 LEU A C 1
ATOM 965 O O . LEU A 1 125 ? -12.056 7.528 16.038 1.00 83.88 125 LEU A O 1
ATOM 969 N N . MET A 1 126 ? -14.120 8.204 16.626 1.00 81.31 126 MET A N 1
ATOM 970 C CA . MET A 1 126 ? -14.768 7.801 15.375 1.00 81.31 126 MET A CA 1
ATOM 971 C C . MET A 1 126 ? -14.225 8.630 14.209 1.00 81.31 126 MET A C 1
ATOM 973 O O . MET A 1 126 ? -13.833 8.054 13.199 1.00 81.31 126 MET A O 1
ATOM 977 N N . ASP A 1 127 ? -14.070 9.944 14.386 1.00 85.81 127 ASP A N 1
ATOM 978 C CA . ASP A 1 127 ? -13.452 10.837 13.400 1.00 85.81 127 ASP A CA 1
ATOM 979 C C . ASP A 1 127 ? -11.981 10.481 13.124 1.00 85.81 127 ASP A C 1
ATOM 981 O O . ASP A 1 127 ? -11.537 10.466 11.973 1.00 85.81 127 ASP A O 1
ATOM 985 N N . GLU A 1 128 ? -11.199 10.168 14.163 1.00 87.00 128 GLU A N 1
ATOM 986 C CA . GLU A 1 128 ? -9.800 9.746 14.024 1.00 87.00 128 GLU A CA 1
ATOM 987 C C . GLU A 1 128 ? -9.677 8.410 13.273 1.00 87.00 128 GLU A C 1
ATOM 989 O O . GLU A 1 128 ? -8.796 8.240 12.415 1.00 87.00 128 GLU A O 1
ATOM 994 N N . THR A 1 129 ? -10.590 7.480 13.559 1.00 85.62 129 THR A N 1
ATOM 995 C CA . THR A 1 129 ? -10.686 6.182 12.886 1.00 85.62 129 THR A CA 1
ATOM 996 C C . THR A 1 129 ? -11.076 6.383 11.425 1.00 85.62 129 THR A C 1
ATOM 998 O O . THR A 1 129 ? -10.321 5.975 10.545 1.00 85.62 129 THR A O 1
ATOM 1001 N N . ALA A 1 130 ? -12.158 7.113 11.145 1.00 85.69 130 ALA A N 1
ATOM 1002 C CA . ALA A 1 130 ? -12.612 7.457 9.797 1.00 85.69 130 ALA A CA 1
ATOM 1003 C C . ALA A 1 130 ? -11.509 8.143 8.978 1.00 85.69 130 ALA A C 1
ATOM 1005 O O . ALA A 1 130 ? -11.229 7.779 7.834 1.00 85.69 130 ALA A O 1
ATOM 1006 N N . GLY A 1 131 ? -10.803 9.096 9.591 1.00 89.06 131 GLY A N 1
ATOM 1007 C CA . GLY A 1 131 ? -9.660 9.766 8.981 1.00 89.06 131 GLY A CA 1
ATOM 1008 C C . GLY A 1 131 ? -8.514 8.806 8.649 1.00 89.06 131 GLY A C 1
ATOM 1009 O O . GLY A 1 131 ? -7.843 8.968 7.629 1.00 89.06 131 GLY A O 1
ATOM 1010 N N . SER A 1 132 ? -8.287 7.784 9.474 1.00 88.88 132 SER A N 1
ATOM 1011 C CA . SER A 1 132 ? -7.300 6.735 9.202 1.00 88.88 132 SER A CA 1
ATOM 1012 C C . SER A 1 132 ? -7.742 5.817 8.064 1.00 88.88 132 SER A C 1
ATOM 1014 O O . SER A 1 132 ? -6.941 5.549 7.172 1.00 88.88 132 SER A O 1
ATOM 1016 N N . ILE A 1 133 ? -9.017 5.436 8.020 1.00 84.69 133 ILE A N 1
ATOM 1017 C CA . ILE A 1 133 ? -9.602 4.598 6.964 1.00 84.69 133 ILE A CA 1
ATOM 1018 C C . ILE A 1 133 ? -9.564 5.306 5.607 1.00 84.69 133 ILE A C 1
ATOM 1020 O O . ILE A 1 133 ? -9.134 4.724 4.612 1.00 84.69 133 ILE A O 1
ATOM 1024 N N . ASN A 1 134 ? -9.877 6.600 5.568 1.00 90.50 134 ASN A N 1
ATOM 1025 C CA . ASN A 1 134 ? -9.753 7.396 4.346 1.00 90.50 134 ASN A CA 1
ATOM 1026 C C . ASN A 1 134 ? -8.303 7.455 3.838 1.00 90.50 134 ASN A C 1
ATOM 1028 O O . ASN A 1 134 ? -8.056 7.368 2.633 1.00 90.50 134 ASN A O 1
ATOM 1032 N N . ARG A 1 135 ? -7.317 7.547 4.744 1.00 93.69 135 ARG A N 1
ATOM 1033 C CA . ARG A 1 135 ? -5.892 7.470 4.372 1.00 93.69 135 ARG A CA 1
ATOM 1034 C C . ARG A 1 135 ? -5.507 6.094 3.827 1.00 93.69 135 ARG A C 1
ATOM 1036 O O . ARG A 1 135 ? -4.681 6.035 2.918 1.00 93.69 135 ARG A O 1
ATOM 1043 N N . ILE A 1 136 ? -6.088 5.013 4.354 1.00 92.38 136 ILE A N 1
ATOM 1044 C CA . ILE A 1 136 ? -5.894 3.654 3.827 1.00 92.38 136 ILE A CA 1
ATOM 1045 C C . ILE A 1 136 ? -6.426 3.562 2.398 1.00 92.38 136 ILE A C 1
ATOM 1047 O O . ILE A 1 136 ? -5.691 3.108 1.523 1.00 92.38 136 ILE A O 1
ATOM 1051 N N . SER A 1 137 ? -7.658 4.024 2.149 1.00 90.81 137 SER A N 1
ATOM 1052 C CA . SER A 1 137 ? -8.263 3.999 0.808 1.00 90.81 137 SER A CA 1
ATOM 1053 C C . SER A 1 137 ? -7.366 4.705 -0.205 1.00 90.81 137 SER A C 1
ATOM 1055 O O . SER A 1 137 ? -6.986 4.120 -1.214 1.00 90.81 137 SER A O 1
ATOM 1057 N N . PHE A 1 138 ? -6.921 5.921 0.118 1.00 94.12 138 PHE A N 1
ATOM 1058 C CA . PHE A 1 138 ? -6.025 6.675 -0.755 1.00 94.12 138 PHE A CA 1
ATOM 1059 C C . PHE A 1 138 ? -4.689 5.956 -1.012 1.00 94.12 138 PHE A C 1
ATOM 1061 O O . PHE A 1 138 ? -4.168 5.964 -2.130 1.00 94.12 138 PHE A O 1
ATOM 1068 N N . ALA A 1 139 ? -4.108 5.324 0.012 1.00 94.44 139 ALA A N 1
ATOM 1069 C CA . ALA A 1 139 ? -2.863 4.577 -0.140 1.00 94.44 139 ALA A CA 1
ATOM 1070 C C . ALA A 1 139 ? -3.039 3.329 -1.018 1.00 94.44 139 ALA A C 1
ATOM 1072 O O . ALA A 1 139 ? -2.160 3.031 -1.829 1.00 94.44 139 ALA A O 1
ATOM 1073 N N . ARG A 1 140 ? -4.175 2.632 -0.890 1.00 94.00 140 ARG A N 1
ATOM 1074 C CA . ARG A 1 140 ? -4.547 1.504 -1.750 1.00 94.00 140 ARG A CA 1
ATOM 1075 C C . ARG A 1 140 ? -4.695 1.948 -3.203 1.00 94.00 140 ARG A C 1
ATOM 1077 O O . ARG A 1 140 ? -4.110 1.311 -4.074 1.00 94.00 140 ARG A O 1
ATOM 1084 N N . ASP A 1 141 ? -5.400 3.047 -3.452 1.00 94.12 141 ASP A N 1
ATOM 1085 C CA . ASP A 1 141 ? -5.582 3.590 -4.802 1.00 94.12 141 ASP A CA 1
ATOM 1086 C C . ASP A 1 141 ? -4.238 3.978 -5.428 1.00 94.12 141 ASP A C 1
ATOM 1088 O O . ASP A 1 141 ? -3.933 3.577 -6.549 1.00 94.12 141 ASP A O 1
ATOM 1092 N N . THR A 1 142 ? -3.373 4.653 -4.663 1.00 95.44 142 THR A N 1
ATOM 1093 C CA . THR A 1 142 ? -2.014 5.015 -5.105 1.00 95.44 142 THR A CA 1
ATOM 1094 C C . THR A 1 142 ? -1.200 3.779 -5.510 1.00 95.44 142 THR A C 1
ATOM 1096 O O . THR A 1 142 ? -0.500 3.787 -6.522 1.00 95.44 142 THR A O 1
ATOM 1099 N N . LEU A 1 143 ? -1.298 2.695 -4.734 1.00 95.62 143 LEU A N 1
ATOM 1100 C CA . LEU A 1 143 ? -0.617 1.438 -5.033 1.00 95.62 143 LEU A CA 1
ATOM 1101 C C . LEU A 1 143 ? -1.177 0.759 -6.294 1.00 95.62 143 LEU A C 1
ATOM 1103 O O . LEU A 1 143 ? -0.411 0.247 -7.111 1.00 95.62 143 LEU A O 1
ATOM 1107 N N . ILE A 1 144 ? -2.499 0.771 -6.482 1.00 94.56 144 ILE A N 1
ATOM 1108 C CA . ILE A 1 144 ? -3.135 0.264 -7.706 1.00 94.56 144 ILE A CA 1
ATOM 1109 C C . ILE A 1 144 ? -2.636 1.060 -8.915 1.00 94.56 144 ILE A C 1
ATOM 1111 O O . ILE A 1 144 ? -2.212 0.471 -9.913 1.00 94.56 144 ILE A O 1
ATOM 1115 N N . GLU A 1 145 ? -2.620 2.390 -8.823 1.00 95.75 145 GLU A N 1
ATOM 1116 C CA . GLU A 1 145 ? -2.126 3.264 -9.887 1.00 95.75 145 GLU A CA 1
ATOM 1117 C C . GLU A 1 145 ? -0.663 2.973 -10.238 1.00 95.75 145 GLU A C 1
ATOM 1119 O O . GLU A 1 145 ? -0.318 2.875 -11.420 1.00 95.75 145 GLU A O 1
ATOM 1124 N N . SER A 1 146 ? 0.203 2.773 -9.241 1.00 96.12 146 SER A N 1
ATOM 1125 C CA . SER A 1 146 ? 1.618 2.490 -9.486 1.00 96.12 146 SER A CA 1
ATOM 1126 C C . SER A 1 146 ? 1.850 1.094 -10.082 1.00 96.12 146 SER A C 1
ATOM 1128 O O . SER A 1 146 ? 2.663 0.946 -11.004 1.00 96.12 146 SER A O 1
ATOM 1130 N N . GLN A 1 147 ? 1.083 0.081 -9.663 1.00 96.06 147 GLN A N 1
ATOM 1131 C CA . GLN A 1 147 ? 1.080 -1.256 -10.275 1.00 96.06 147 GLN A CA 1
ATOM 1132 C C . GLN A 1 147 ? 0.612 -1.218 -11.738 1.00 96.06 147 GLN A C 1
ATOM 1134 O O . GLN A 1 147 ? 1.245 -1.817 -12.617 1.00 96.06 147 GLN A O 1
ATOM 1139 N N . VAL A 1 148 ? -0.467 -0.484 -12.024 1.00 95.44 148 VAL A N 1
ATOM 1140 C CA . VAL A 1 148 ? -0.988 -0.300 -13.385 1.00 95.44 148 VAL A CA 1
ATOM 1141 C C . VAL A 1 148 ? 0.017 0.461 -14.251 1.00 95.44 148 VAL A C 1
ATOM 1143 O O . VAL A 1 148 ? 0.318 0.016 -15.360 1.00 95.44 148 VAL A O 1
ATOM 1146 N N . GLY A 1 149 ? 0.598 1.552 -13.746 1.00 95.69 149 GLY A N 1
ATOM 1147 C CA . GLY A 1 149 ? 1.607 2.343 -14.454 1.00 95.69 149 GLY A CA 1
ATOM 1148 C C . GLY A 1 149 ? 2.860 1.535 -14.812 1.00 95.69 149 GLY A C 1
ATOM 1149 O O . GLY A 1 149 ? 3.378 1.648 -15.930 1.00 95.69 149 GLY A O 1
ATOM 1150 N N . PHE A 1 150 ? 3.295 0.644 -13.915 1.00 96.06 150 PHE A N 1
ATOM 1151 C CA . PHE A 1 150 ? 4.352 -0.325 -14.204 1.00 96.06 150 PHE A CA 1
ATOM 1152 C C . PHE A 1 150 ? 3.971 -1.279 -15.336 1.00 96.06 150 PHE A C 1
ATOM 1154 O O . PHE A 1 150 ? 4.724 -1.449 -16.301 1.00 96.06 150 PHE A O 1
ATOM 1161 N N . ASN A 1 151 ? 2.784 -1.880 -15.252 1.00 94.62 151 ASN A N 1
ATOM 1162 C CA . ASN A 1 151 ? 2.307 -2.817 -16.264 1.00 94.62 151 ASN A CA 1
ATOM 1163 C C . ASN A 1 151 ? 2.140 -2.145 -17.641 1.00 94.62 151 ASN A C 1
ATOM 1165 O O . ASN A 1 151 ? 2.477 -2.753 -18.658 1.00 94.62 151 ASN A O 1
ATOM 1169 N N . GLN A 1 152 ? 1.704 -0.884 -17.692 1.00 94.69 152 GLN A N 1
ATOM 1170 C CA . GLN A 1 152 ? 1.627 -0.095 -18.926 1.00 94.69 152 GLN A CA 1
ATOM 1171 C C . GLN A 1 152 ? 3.016 0.199 -19.507 1.00 94.69 152 GLN A C 1
ATOM 1173 O O . GLN A 1 152 ? 3.261 -0.047 -20.690 1.00 94.69 152 GLN A O 1
ATOM 1178 N N . SER A 1 153 ? 3.957 0.658 -18.678 1.00 93.94 153 SER A N 1
ATOM 1179 C CA . SER A 1 153 ? 5.329 0.958 -19.114 1.00 93.94 153 SER A CA 1
ATOM 1180 C C . SER A 1 153 ? 6.029 -0.283 -19.665 1.00 93.94 153 SER A C 1
ATOM 1182 O O . SER A 1 153 ? 6.739 -0.218 -20.668 1.00 93.94 153 SER A O 1
ATOM 1184 N N . ARG A 1 154 ? 5.764 -1.446 -19.065 1.00 94.56 154 ARG A N 1
ATOM 1185 C CA . ARG A 1 154 ? 6.261 -2.741 -19.537 1.00 94.56 154 ARG A CA 1
ATOM 1186 C C . ARG A 1 154 ? 5.811 -3.052 -20.969 1.00 94.56 154 ARG A C 1
ATOM 1188 O O . ARG A 1 154 ? 6.581 -3.631 -21.728 1.00 94.56 154 ARG A O 1
ATOM 1195 N N . ILE A 1 155 ? 4.585 -2.684 -21.338 1.00 92.69 155 ILE A N 1
ATOM 1196 C CA . ILE A 1 155 ? 4.047 -2.890 -22.692 1.00 92.69 155 ILE A CA 1
ATOM 1197 C C . ILE A 1 155 ? 4.696 -1.916 -23.688 1.00 92.69 155 ILE A C 1
ATOM 1199 O O . ILE A 1 155 ? 4.989 -2.304 -24.818 1.00 92.69 155 ILE A O 1
ATOM 1203 N N . ILE A 1 156 ? 4.961 -0.675 -23.267 1.00 93.00 156 ILE A N 1
ATOM 1204 C CA . ILE A 1 156 ? 5.566 0.373 -24.107 1.00 93.00 156 ILE A CA 1
ATOM 1205 C C . ILE A 1 156 ? 7.022 0.038 -24.469 1.00 93.00 156 ILE A C 1
ATOM 1207 O O . ILE A 1 156 ? 7.442 0.199 -25.618 1.00 93.00 156 ILE A O 1
ATOM 1211 N N . PHE A 1 157 ? 7.812 -0.440 -23.507 1.00 90.19 157 PHE A N 1
ATOM 1212 C CA . PHE A 1 157 ? 9.234 -0.713 -23.715 1.00 90.19 157 PHE A CA 1
ATOM 1213 C C . PHE A 1 157 ? 9.485 -2.127 -24.257 1.00 90.19 157 PHE A C 1
ATOM 1215 O O . PHE A 1 157 ? 9.931 -3.017 -23.538 1.00 90.19 157 PHE A O 1
ATOM 1222 N N . PHE A 1 158 ? 9.249 -2.344 -25.551 1.00 86.75 158 PHE A N 1
ATOM 1223 C CA . PHE A 1 158 ? 9.604 -3.597 -26.227 1.00 86.75 158 PHE A CA 1
ATOM 1224 C C . PHE A 1 158 ? 11.046 -3.569 -26.784 1.00 86.75 158 PHE A C 1
ATOM 1226 O O . PHE A 1 158 ? 11.438 -2.562 -27.380 1.00 86.75 158 PHE A O 1
ATOM 1233 N N . PRO A 1 159 ? 11.837 -4.661 -26.668 1.00 85.62 159 PRO A N 1
ATOM 1234 C CA . PRO A 1 159 ? 11.524 -5.955 -26.041 1.00 85.62 159 PRO A CA 1
ATOM 1235 C C . PRO A 1 159 ? 11.800 -6.037 -24.532 1.00 85.62 159 PRO A C 1
ATOM 1237 O O . PRO A 1 159 ? 11.416 -7.027 -23.910 1.00 85.62 159 PRO A O 1
ATOM 1240 N N . VAL A 1 160 ? 12.467 -5.049 -23.929 1.00 90.12 160 VAL A N 1
ATOM 1241 C CA . VAL A 1 160 ? 12.986 -5.178 -22.556 1.00 90.12 160 VAL A CA 1
ATOM 1242 C C . VAL A 1 160 ? 11.914 -5.431 -21.494 1.00 90.12 160 VAL A C 1
ATOM 1244 O O . VAL A 1 160 ? 12.164 -6.146 -20.529 1.00 90.12 160 VAL A O 1
ATOM 1247 N N . GLY A 1 161 ? 10.689 -4.950 -21.705 1.00 86.75 161 GLY A N 1
ATOM 1248 C CA . GLY A 1 161 ? 9.539 -5.217 -20.847 1.00 86.75 161 GLY A CA 1
ATOM 1249 C C . GLY A 1 161 ? 9.185 -6.701 -20.725 1.00 86.75 161 GLY A C 1
ATOM 1250 O O . GLY A 1 161 ? 8.644 -7.112 -19.703 1.00 86.75 161 GLY A O 1
ATOM 1251 N N . LEU A 1 162 ? 9.551 -7.550 -21.692 1.00 88.38 162 LEU A N 1
ATOM 1252 C CA . LEU A 1 162 ? 9.381 -9.005 -21.572 1.00 88.38 162 LEU A CA 1
ATOM 1253 C C . LEU A 1 162 ? 10.275 -9.619 -20.487 1.00 88.38 162 LEU A C 1
ATOM 1255 O O . LEU A 1 162 ? 9.912 -10.648 -19.922 1.00 88.38 162 LEU A O 1
ATOM 1259 N N . MET A 1 163 ? 11.415 -8.994 -20.180 1.00 89.56 163 MET A N 1
ATOM 1260 C CA . MET A 1 163 ? 12.324 -9.448 -19.121 1.00 89.56 163 MET A CA 1
ATOM 1261 C C . MET A 1 163 ? 11.793 -9.130 -17.720 1.00 89.56 163 MET A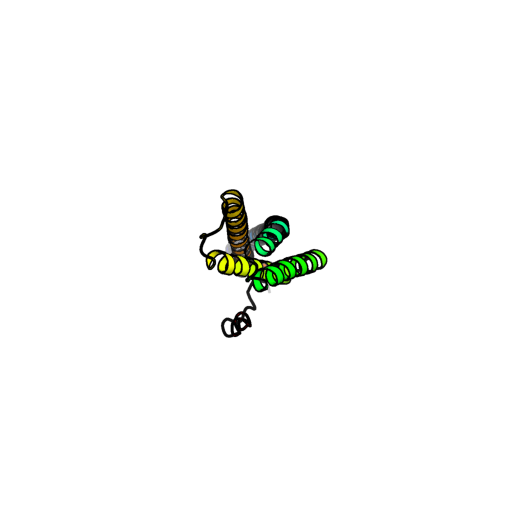 C 1
ATOM 1263 O O . MET A 1 163 ? 12.233 -9.732 -16.742 1.00 89.56 163 MET A O 1
ATOM 1267 N N . PHE A 1 164 ? 10.842 -8.200 -17.610 1.00 90.69 164 PHE A N 1
ATOM 1268 C CA . PHE A 1 164 ? 10.181 -7.876 -16.355 1.00 90.69 164 PHE A CA 1
ATOM 1269 C C . PHE A 1 164 ? 8.863 -8.654 -16.265 1.00 90.69 164 PHE A C 1
ATOM 1271 O O . PHE A 1 164 ? 8.042 -8.571 -17.183 1.00 90.69 164 PHE A O 1
ATOM 1278 N N . PRO A 1 165 ? 8.621 -9.421 -15.188 1.00 90.62 165 PRO A N 1
ATOM 1279 C CA . PRO A 1 165 ? 7.320 -10.046 -14.993 1.00 90.62 165 PRO A CA 1
ATOM 1280 C C . PRO A 1 165 ? 6.258 -8.963 -14.779 1.00 90.62 165 PRO A C 1
ATOM 1282 O O . PRO A 1 165 ? 6.556 -7.894 -14.243 1.00 90.62 165 PRO A O 1
ATOM 1285 N N . ARG A 1 166 ? 5.014 -9.244 -15.185 1.00 89.62 166 ARG A N 1
ATOM 1286 C CA . ARG A 1 166 ? 3.879 -8.392 -14.802 1.00 89.62 166 ARG A CA 1
ATOM 1287 C C . ARG A 1 166 ? 3.762 -8.366 -13.279 1.00 89.62 166 ARG A C 1
ATOM 1289 O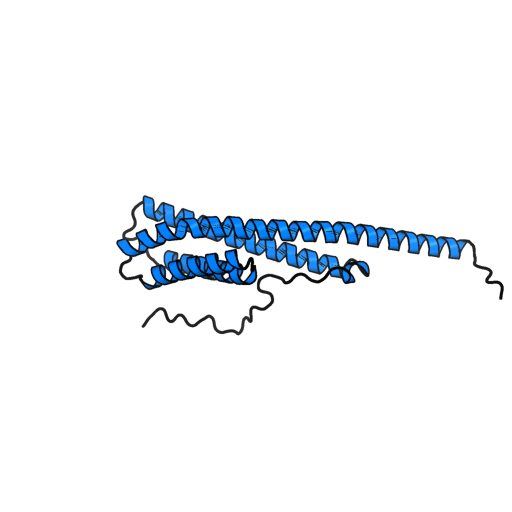 O . ARG A 1 166 ? 4.033 -9.381 -12.635 1.00 89.62 166 ARG A O 1
ATOM 1296 N N . MET A 1 167 ? 3.326 -7.244 -12.727 1.00 89.25 167 MET A N 1
ATOM 1297 C CA . MET A 1 167 ? 2.910 -7.200 -11.328 1.00 89.25 167 MET A CA 1
ATOM 1298 C C . MET A 1 167 ? 1.414 -7.480 -11.236 1.00 89.25 167 MET A C 1
ATOM 1300 O O . MET A 1 167 ? 0.654 -7.050 -12.106 1.00 89.25 167 MET A O 1
ATOM 1304 N N . SER A 1 168 ? 1.014 -8.242 -10.217 1.00 88.44 168 SER A N 1
ATOM 1305 C CA . SER A 1 168 ? -0.394 -8.395 -9.860 1.00 88.44 168 SER A CA 1
ATOM 1306 C C . SER A 1 168 ? -0.925 -7.047 -9.400 1.00 88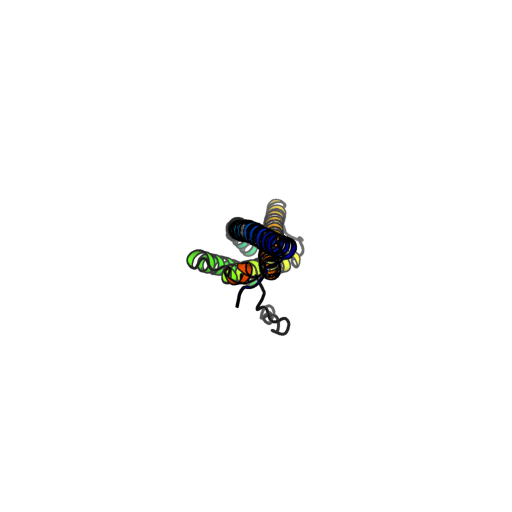.44 168 SER A C 1
ATOM 1308 O O . SER A 1 168 ? -0.270 -6.370 -8.603 1.00 88.44 168 SER A O 1
ATOM 1310 N N . VAL A 1 169 ? -2.084 -6.659 -9.919 1.00 89.62 169 VAL A N 1
ATOM 1311 C CA . VAL A 1 169 ? -2.768 -5.454 -9.455 1.00 89.62 169 VAL A CA 1
ATOM 1312 C C . VAL A 1 169 ? -3.687 -5.839 -8.300 1.00 89.62 169 VAL A C 1
ATOM 1314 O O . VAL A 1 169 ? -4.364 -6.868 -8.348 1.00 89.62 169 VAL A O 1
ATOM 1317 N N . LEU A 1 170 ? -3.705 -5.032 -7.243 1.00 85.12 170 LEU A N 1
ATOM 1318 C CA . LEU A 1 170 ? -4.655 -5.214 -6.150 1.00 85.12 170 LEU A CA 1
ATOM 1319 C C . LEU A 1 170 ? -6.094 -5.199 -6.686 1.00 85.12 170 LEU A C 1
ATOM 1321 O O . LEU A 1 170 ? -6.478 -4.298 -7.427 1.00 85.12 170 LEU A O 1
ATOM 1325 N N . GLY A 1 171 ? -6.884 -6.210 -6.319 1.00 76.81 171 GLY A N 1
ATOM 1326 C CA . GLY A 1 171 ? -8.268 -6.351 -6.784 1.00 76.81 171 GLY A CA 1
ATOM 1327 C C . GLY A 1 171 ? -8.431 -6.876 -8.219 1.00 76.81 171 GLY A C 1
ATOM 1328 O O . GLY A 1 171 ? -9.561 -6.988 -8.679 1.00 76.81 171 GLY A O 1
ATOM 1329 N N . GLU A 1 172 ? -7.351 -7.26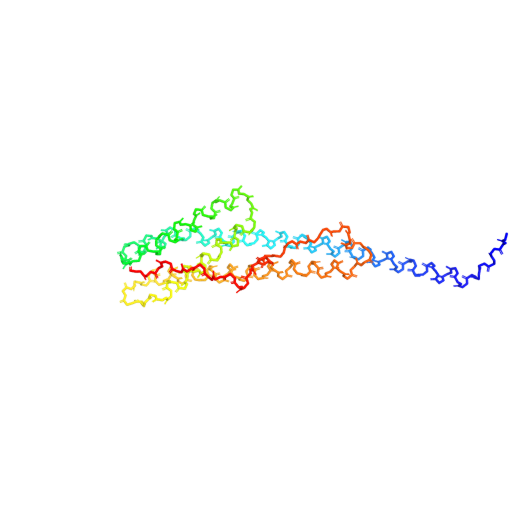1 -8.917 1.00 76.88 172 GLU A N 1
ATOM 1330 C CA . GLU A 1 172 ? -7.403 -7.778 -10.304 1.00 76.88 172 GLU A CA 1
ATOM 1331 C C . GLU A 1 172 ? -8.308 -9.014 -10.460 1.00 76.88 172 GLU A C 1
ATOM 1333 O O . GLU A 1 172 ? -8.897 -9.222 -11.517 1.00 76.88 172 GLU A O 1
ATOM 1338 N N . TYR A 1 173 ? -8.435 -9.825 -9.406 1.00 69.69 173 TYR A N 1
ATOM 1339 C CA . TYR A 1 173 ? -9.237 -11.053 -9.398 1.00 69.69 173 TYR A CA 1
ATOM 1340 C C . TYR A 1 173 ? -10.589 -10.899 -8.689 1.00 69.69 173 TYR A C 1
ATOM 1342 O O . TYR A 1 173 ? -11.246 -11.903 -8.416 1.00 69.69 173 TYR A O 1
ATOM 1350 N N . HIS A 1 174 ? -11.004 -9.673 -8.360 1.00 67.38 174 HIS A N 1
ATOM 1351 C CA . HIS A 1 174 ? -12.318 -9.445 -7.771 1.00 67.38 174 HIS A CA 1
ATOM 1352 C C . HIS A 1 174 ? -13.398 -9.596 -8.851 1.00 67.38 174 HIS A C 1
ATOM 1354 O O . HIS A 1 174 ? -13.445 -8.828 -9.812 1.00 67.38 174 HIS A O 1
ATOM 1360 N N . ASP A 1 175 ? -14.251 -10.611 -8.714 1.00 65.50 175 ASP A N 1
ATOM 1361 C CA . ASP A 1 175 ? -15.363 -10.848 -9.631 1.00 65.50 175 ASP A CA 1
ATOM 1362 C C . ASP A 1 175 ? -16.561 -9.973 -9.219 1.00 65.50 175 ASP A C 1
ATOM 1364 O O . ASP A 1 175 ? -17.151 -10.217 -8.164 1.00 65.50 175 ASP A O 1
ATOM 1368 N N . PRO A 1 176 ? -16.972 -8.981 -10.032 1.00 63.62 176 PRO A N 1
ATOM 1369 C CA . PRO A 1 176 ? -18.085 -8.089 -9.701 1.00 63.62 176 PRO A CA 1
ATOM 1370 C C . PRO A 1 176 ? -19.442 -8.808 -9.656 1.00 63.62 176 PRO A C 1
ATOM 1372 O O . PRO A 1 176 ? -20.435 -8.221 -9.231 1.00 63.62 176 PRO A O 1
ATOM 1375 N N . SER A 1 177 ? -19.506 -10.055 -10.132 1.00 63.78 177 SER A N 1
ATOM 1376 C CA . SER A 1 177 ? -20.685 -10.915 -10.058 1.00 63.78 177 SER A CA 1
ATOM 1377 C C . SER A 1 177 ? -20.681 -11.853 -8.855 1.00 63.78 177 SER A C 1
ATOM 1379 O O . SER A 1 177 ? -21.699 -12.504 -8.601 1.00 63.78 177 SER A O 1
ATOM 1381 N N . THR A 1 178 ? -19.585 -11.899 -8.082 1.00 63.84 178 THR A N 1
ATOM 1382 C CA . THR A 1 178 ? -19.642 -12.542 -6.771 1.00 63.84 178 THR A CA 1
ATOM 1383 C C . THR A 1 178 ? -20.664 -11.786 -5.934 1.00 63.84 178 THR A C 1
ATOM 1385 O O . THR A 1 178 ? -20.552 -10.565 -5.788 1.00 63.84 178 THR A O 1
ATOM 1388 N N . PRO A 1 179 ? -21.717 -12.463 -5.441 1.00 56.16 179 PRO A N 1
ATOM 1389 C CA . PRO A 1 179 ? -22.644 -11.807 -4.545 1.00 56.16 179 PRO A CA 1
ATOM 1390 C C . PRO A 1 179 ? -21.815 -11.300 -3.373 1.00 56.16 179 PRO A C 1
ATOM 1392 O O . PRO A 1 179 ? -21.040 -12.069 -2.795 1.00 56.16 179 PRO A O 1
ATOM 1395 N N . LEU A 1 180 ? -21.962 -10.005 -3.059 1.00 55.94 180 LEU A N 1
ATOM 1396 C CA . LEU A 1 180 ? -21.440 -9.446 -1.815 1.00 55.94 180 LEU A CA 1
ATOM 1397 C C . LEU A 1 180 ? -21.767 -10.460 -0.720 1.00 55.94 180 LEU A C 1
ATOM 1399 O O . LEU A 1 180 ? -22.907 -10.950 -0.732 1.00 55.94 180 LEU A O 1
ATOM 1403 N N . PRO A 1 181 ? -20.805 -10.830 0.152 1.00 49.91 181 PRO A N 1
ATOM 1404 C CA . PRO A 1 181 ? -21.078 -11.777 1.220 1.00 49.91 181 PRO A CA 1
ATOM 1405 C C . PRO A 1 181 ? -22.389 -11.339 1.847 1.00 49.91 181 PRO A C 1
ATOM 1407 O O . PRO A 1 181 ? -22.520 -10.180 2.249 1.00 49.91 181 PRO A O 1
ATOM 1410 N N . THR A 1 182 ? -23.403 -12.208 1.770 1.00 44.78 182 THR A N 1
ATOM 1411 C CA . THR A 1 182 ? -24.711 -11.860 2.299 1.00 44.78 182 THR A CA 1
ATOM 1412 C C . THR A 1 182 ? -24.444 -11.545 3.745 1.00 44.78 182 THR A C 1
ATOM 1414 O O . THR A 1 182 ? -24.003 -12.421 4.489 1.00 44.78 182 THR A O 1
ATOM 1417 N N . SER A 1 183 ? -24.629 -10.279 4.095 1.00 49.16 183 SER A N 1
ATOM 1418 C CA . SER A 1 183 ? -24.768 -9.857 5.464 1.00 49.16 183 SER A CA 1
ATOM 1419 C C . SER A 1 183 ? -25.640 -10.909 6.154 1.00 49.16 183 SER A C 1
ATOM 1421 O O . SER A 1 183 ? -26.833 -11.004 5.877 1.00 49.16 183 SER A O 1
ATOM 1423 N N . ASN A 1 184 ? -25.035 -11.742 7.005 1.00 45.72 184 ASN A N 1
ATOM 1424 C CA . ASN A 1 184 ? -25.784 -12.487 8.013 1.00 45.72 184 ASN A CA 1
ATOM 1425 C C . ASN A 1 184 ? -26.098 -11.554 9.200 1.00 45.72 184 ASN A C 1
ATOM 1427 O O . ASN A 1 184 ? -26.443 -12.002 10.288 1.00 45.72 184 ASN A O 1
ATOM 1431 N N . PHE A 1 185 ? -25.932 -10.245 8.991 1.00 52.88 185 PHE A N 1
ATOM 1432 C CA . PHE A 1 185 ? -26.183 -9.185 9.941 1.00 52.88 185 PHE A CA 1
ATOM 1433 C C . PHE A 1 185 ? -27.654 -8.785 9.792 1.00 52.88 185 PHE A C 1
ATOM 1435 O O . PHE A 1 185 ? -28.020 -7.962 8.949 1.00 52.88 185 PHE A O 1
ATOM 1442 N N . GLY A 1 186 ? -28.503 -9.443 10.584 1.00 43.25 186 GLY A N 1
ATOM 1443 C CA . GLY A 1 186 ? -29.920 -9.106 10.729 1.00 43.25 186 GLY A CA 1
ATOM 1444 C C . GLY A 1 186 ? -30.871 -10.286 10.547 1.00 43.25 186 GLY A C 1
ATOM 1445 O O . GLY A 1 186 ? -31.595 -10.350 9.553 1.00 43.25 186 GLY A O 1
ATOM 1446 N N . GLY A 1 187 ? -30.895 -11.176 11.539 1.00 36.19 187 GLY A N 1
ATOM 1447 C CA . GLY A 1 187 ? -32.076 -11.936 11.949 1.00 36.19 187 GLY A CA 1
ATOM 1448 C C . GLY A 1 187 ? -32.398 -11.583 13.393 1.00 36.19 187 GLY A C 1
ATOM 1449 O O . GLY A 1 187 ? -31.424 -11.454 14.167 1.00 36.19 187 GLY A O 1
#

Radius of gyration: 25.37 Å; chains: 1; bounding box: 63×28×80 Å

Sequence (187 aa):
MNVNINKGLLLGVLGIFGCAVVWNVIGLVTLSMQREAVRGDVGRVWTITERAIELLPRLENDVEVFMKDRQDLVELITIARNDFLAAEKSGNLDQLSGVIDAVMAIQVQIEAYPEVNLTQQQVALMDETAGSINRISFARDTLIESQVGFNQSRIIFFPVGLMFPRMSVLGEYHDPSTPLPTSNFGG

pLDDT: mean 84.75, std 12.45, range [36.19, 96.5]

Organism: NCBI:txid1619119

InterPro domains:
  IPR007156 MamQ/LemA [PF04011] (49-154)
  IPR023353 LemA-like domain superfamily [G3DSA:1.20.1440.20] (25-163)
  IPR023353 LemA-like domain superfamily [SSF140478] (34-157)

Secondary structure (DSSP, 8-state):
------HHHHHHHHHHHHHHHHHHHHHHHHHHHHHHHHHHHHHHHHHHHHHHHHHHHHHHHHHHHH-TT-HHHHHHHHHHHHHHHHHHHHT-HHHHHHHHHHHHHHHHHHHTS-STT--HHHHHHHHHHHHHHHHHHHHHHHHHHHHHHHHHHHHHSTTGGGGSPPPPPTTTT--TTS---------

Foldseek 3Di:
DDPPCDVVNVVVVVVVVVVLVVLLVVLVVVLVVLVVVLVVLLVQLLVLLVVLLVLLVVVLVVCVVPVVVPVVLNVLNVVLNVLNVVCVVVVDVQSSLVSLVSLVVSLVVVVVDDCPDDDPVNVVSNVVSVVSSVSSVVSLVVSLVSLVVSQVSLVVRPPNSVVPDRDDHHCPPPDPPPPDPPPPPDD